Protein AF-X1TDQ1-F1 (afdb_monomer_lite)

Foldseek 3Di:
DDPPPDPPDDDDDDVPDQDPVLLVLLLVCAQVDDLVVNCVVSVHDSVSSVVSCVVVVRDRPNQKAFLVRVCQQLLHPDSVLVVVCVVVVLADWDQDPDDDPPGGTTIGHPVRVLVSCLVPVPQGDLVSHPPDPSSVSSVVSCVVKNKDFLVRLQVLLVHDDSVVVVVCVVVVLADWDFADDPPPTTTMGIPVRSVVCVVVPPDDPPPPPDPDDD

Sequence (214 aa):
MSVTTQIADKPARSKYKWTPEELEYLSDHYGLVSDKTIACNLDRSVYGVAWAVYRLRLRRKDNLYTATALARALGIAEPETVIGWVQRGWLKCRKGPVKAGLNRVWVFNEKTVVKFLRQRPWVVNLKSMPEHYFRSVIRREWERDPWYTCQQAAPLLEVKAACTVEDYIHRGWLPADKKPHGCHGAWIVRLSAIQALLANDPRPLSNHSTNNEA

Structure (mmCIF, N/CA/C/O backbone):
data_AF-X1TDQ1-F1
#
_entry.id   AF-X1TDQ1-F1
#
loop_
_atom_site.group_PDB
_atom_site.id
_atom_site.type_symbol
_atom_site.label_atom_id
_atom_site.label_alt_id
_atom_site.label_comp_id
_atom_site.label_asym_id
_atom_site.label_entity_id
_atom_site.label_seq_id
_atom_site.pdbx_PDB_ins_code
_atom_site.Cartn_x
_atom_site.Cartn_y
_atom_site.Cartn_z
_atom_site.occupancy
_atom_site.B_iso_or_equiv
_atom_site.auth_seq_id
_atom_site.auth_comp_id
_atom_site.auth_asym_id
_atom_site.auth_atom_id
_atom_site.pdbx_PDB_model_num
ATOM 1 N N . MET A 1 1 ? 1.589 -55.527 23.061 1.00 38.00 1 MET A N 1
ATOM 2 C CA . MET A 1 1 ? 2.197 -54.196 23.260 1.00 38.00 1 MET A CA 1
ATOM 3 C C . MET A 1 1 ? 1.133 -53.153 22.968 1.00 38.00 1 MET A C 1
ATOM 5 O O . MET A 1 1 ? 0.924 -52.814 21.813 1.00 38.00 1 MET A O 1
ATOM 9 N N . SER A 1 2 ? 0.378 -52.746 23.989 1.00 33.34 2 SER A N 1
ATOM 10 C CA . SER A 1 2 ? -0.733 -51.804 23.827 1.00 33.34 2 SER A CA 1
ATOM 11 C C . SER A 1 2 ? -0.228 -50.392 24.090 1.00 33.34 2 SER A C 1
ATOM 13 O O . SER A 1 2 ? 0.224 -50.085 25.191 1.00 33.34 2 SER A O 1
ATOM 15 N N . VAL A 1 3 ? -0.262 -49.555 23.056 1.00 41.84 3 VAL A N 1
ATOM 16 C CA . VAL A 1 3 ? 0.081 -48.135 23.129 1.00 41.84 3 VAL A CA 1
ATOM 17 C C . VAL A 1 3 ? -1.096 -47.416 23.785 1.00 41.84 3 VAL A C 1
ATOM 19 O O . VAL A 1 3 ? -2.075 -47.076 23.127 1.00 41.84 3 VAL A O 1
ATOM 22 N N . THR A 1 4 ? -1.027 -47.225 25.100 1.00 36.81 4 THR A N 1
ATOM 23 C CA . THR A 1 4 ? -1.953 -46.348 25.822 1.00 36.81 4 THR A CA 1
ATOM 24 C C . THR A 1 4 ? -1.605 -44.907 25.467 1.00 36.81 4 THR A C 1
ATOM 26 O O . THR A 1 4 ? -0.651 -44.334 25.991 1.00 36.81 4 THR A O 1
ATOM 29 N N . THR A 1 5 ? -2.358 -44.324 24.537 1.00 43.16 5 THR A N 1
ATOM 30 C CA . THR A 1 5 ? -2.308 -42.895 24.227 1.00 43.16 5 THR A CA 1
ATOM 31 C C . THR A 1 5 ? -2.712 -42.111 25.474 1.00 43.16 5 THR A C 1
ATOM 33 O O . THR A 1 5 ? -3.860 -42.166 25.910 1.00 43.16 5 THR A O 1
ATOM 36 N N . GLN A 1 6 ? -1.754 -41.398 26.068 1.00 39.47 6 GLN A N 1
ATOM 37 C CA . GLN A 1 6 ? -2.008 -40.454 27.149 1.00 39.47 6 GLN A CA 1
ATOM 38 C C . GLN A 1 6 ? -2.899 -39.326 26.613 1.00 39.47 6 GLN A C 1
ATOM 40 O O . GLN A 1 6 ? -2.473 -38.505 25.802 1.00 39.47 6 GLN A O 1
ATOM 45 N N . ILE A 1 7 ? -4.158 -39.307 27.045 1.00 49.09 7 ILE A N 1
ATOM 46 C CA . ILE A 1 7 ? -5.035 -38.148 26.904 1.00 49.09 7 ILE A CA 1
ATOM 47 C C . ILE A 1 7 ? -4.463 -37.091 27.847 1.00 49.09 7 ILE A C 1
ATOM 49 O O . ILE A 1 7 ? -4.491 -37.268 29.062 1.00 49.09 7 ILE A O 1
ATOM 53 N N . ALA A 1 8 ? -3.882 -36.035 27.278 1.00 47.31 8 ALA A N 1
ATOM 54 C CA . ALA A 1 8 ? -3.350 -34.913 28.033 1.00 47.31 8 ALA A CA 1
ATOM 55 C C . ALA A 1 8 ? -4.433 -34.343 28.963 1.00 47.31 8 ALA A C 1
ATOM 57 O O . ALA A 1 8 ? -5.522 -33.966 28.517 1.00 47.31 8 ALA A O 1
ATOM 58 N N . ASP A 1 9 ? -4.115 -34.311 30.254 1.00 46.31 9 ASP A N 1
ATOM 59 C CA . ASP A 1 9 ? -4.945 -33.769 31.321 1.00 46.31 9 ASP A CA 1
ATOM 60 C C . ASP A 1 9 ? -5.385 -32.339 30.983 1.00 46.31 9 ASP A C 1
ATOM 62 O O . ASP A 1 9 ? -4.565 -31.440 30.787 1.00 46.31 9 ASP A O 1
ATOM 66 N N . LYS A 1 10 ? -6.699 -32.112 30.912 1.00 46.28 10 LYS A N 1
ATOM 67 C CA . LYS A 1 10 ? -7.281 -30.777 30.744 1.00 46.28 10 LYS A CA 1
ATOM 68 C C . LYS A 1 10 ? -7.266 -30.088 32.115 1.00 46.28 10 LYS A C 1
ATOM 70 O O . LYS A 1 10 ? -8.053 -30.488 32.975 1.00 46.28 10 LYS A O 1
ATOM 75 N N . PRO A 1 11 ? -6.421 -29.069 32.363 1.00 43.19 11 PRO A N 1
ATOM 76 C CA . PRO A 1 11 ? -6.227 -28.563 33.717 1.00 43.19 11 PRO A CA 1
ATOM 77 C C . PRO A 1 11 ? -7.498 -27.910 34.286 1.00 43.19 11 PRO A C 1
ATOM 79 O O . PRO A 1 11 ? -8.273 -27.248 33.589 1.00 43.19 11 PRO A O 1
ATOM 82 N N . ALA A 1 12 ? -7.702 -28.126 35.588 1.00 45.09 12 ALA A N 1
ATOM 83 C CA . ALA A 1 12 ? -8.878 -27.740 36.358 1.00 45.09 12 ALA A CA 1
ATOM 84 C C . ALA A 1 12 ? -9.136 -26.215 36.411 1.00 45.09 12 ALA A C 1
ATOM 86 O O . ALA A 1 12 ? -8.229 -25.385 36.421 1.00 45.09 12 ALA A O 1
ATOM 87 N N . ARG A 1 13 ? -10.426 -25.861 36.504 1.00 51.16 13 ARG A N 1
ATOM 88 C CA . ARG A 1 13 ? -11.064 -24.534 36.334 1.00 51.16 13 ARG A CA 1
ATOM 89 C C . ARG A 1 13 ? -10.613 -23.370 37.254 1.00 51.16 13 ARG A C 1
ATOM 91 O O . ARG A 1 13 ? -11.214 -22.303 37.163 1.00 51.16 13 ARG A O 1
ATOM 98 N N . SER A 1 14 ? -9.604 -23.498 38.121 1.00 47.19 14 SER A N 1
ATOM 99 C CA . SER A 1 14 ? -9.313 -22.487 39.166 1.00 47.19 14 SER A CA 1
ATOM 100 C C . SER A 1 14 ? -8.227 -21.444 38.839 1.00 47.19 14 SER A C 1
ATOM 102 O O . SER A 1 14 ? -8.127 -20.450 39.555 1.00 47.19 14 SER A O 1
ATOM 104 N N . LYS A 1 15 ? -7.477 -21.560 37.729 1.00 53.78 15 LYS A N 1
ATOM 105 C CA . LYS A 1 15 ? -6.486 -20.542 37.283 1.00 53.78 15 LYS A CA 1
ATOM 106 C C . LYS A 1 15 ? -7.082 -19.401 36.418 1.00 53.78 15 LYS A C 1
ATOM 108 O O . LYS A 1 15 ? -6.428 -18.855 35.540 1.00 53.78 15 LYS A O 1
ATOM 113 N N . TYR A 1 16 ? -8.345 -19.025 36.633 1.00 65.69 16 TYR A N 1
ATOM 114 C CA . TYR A 1 16 ? -9.122 -18.144 35.734 1.00 65.69 16 TYR A CA 1
ATOM 115 C C . TYR A 1 16 ? -9.150 -16.644 36.101 1.00 65.69 16 TYR A C 1
ATOM 117 O O . TYR A 1 16 ? -10.064 -15.928 35.689 1.00 65.69 16 TYR A O 1
ATOM 125 N N . LYS A 1 17 ? -8.181 -16.127 36.868 1.00 77.75 17 LYS A N 1
ATOM 126 C CA . LYS A 1 17 ? -8.034 -14.667 37.009 1.00 77.75 17 LYS A CA 1
ATOM 127 C C . LYS A 1 17 ? -7.250 -14.135 35.811 1.00 77.75 17 LYS A C 1
ATOM 129 O O . LYS A 1 17 ? -6.262 -14.745 35.420 1.00 77.75 17 LYS A O 1
ATOM 134 N N . TRP A 1 18 ? -7.741 -13.047 35.226 1.00 84.00 18 TRP A N 1
ATOM 135 C CA . TRP A 1 18 ? -7.021 -12.313 34.193 1.00 84.00 18 TRP A CA 1
ATOM 136 C C . TRP A 1 18 ? -5.791 -11.669 34.817 1.00 84.00 18 TRP A C 1
ATOM 138 O O . TRP A 1 18 ? -5.932 -10.960 35.820 1.00 84.00 18 TRP A O 1
ATOM 148 N N . THR A 1 19 ? -4.614 -11.934 34.264 1.00 88.00 19 THR A N 1
ATOM 149 C CA . THR A 1 19 ? -3.393 -11.270 34.721 1.00 88.00 19 THR A CA 1
ATOM 150 C C . THR A 1 19 ? -3.302 -9.859 34.128 1.00 88.00 19 THR A C 1
ATOM 152 O O . THR A 1 19 ? -3.925 -9.584 33.096 1.00 88.00 19 THR A O 1
ATOM 155 N N . PRO A 1 20 ? -2.567 -8.932 34.767 1.00 85.56 20 PRO A N 1
ATOM 156 C CA . PRO A 1 20 ? -2.341 -7.597 34.218 1.00 85.56 20 PRO A CA 1
ATOM 157 C C . PRO A 1 20 ? -1.764 -7.635 32.798 1.00 85.56 20 PRO A C 1
ATOM 159 O O . PRO A 1 20 ? -2.213 -6.876 31.947 1.00 85.56 20 PRO A O 1
ATOM 162 N N . GLU A 1 21 ? -0.861 -8.576 32.518 1.00 83.12 21 GLU A N 1
ATOM 163 C CA . GLU A 1 21 ? -0.210 -8.744 31.215 1.00 83.12 21 GLU A CA 1
ATOM 164 C C . GLU A 1 21 ? -1.206 -9.222 30.148 1.00 83.12 21 GLU A C 1
ATOM 166 O O . GLU A 1 21 ? -1.199 -8.736 29.018 1.00 83.12 21 GLU A O 1
ATOM 171 N N . GLU A 1 22 ? -2.117 -10.140 30.498 1.00 86.44 22 GLU A N 1
ATOM 172 C CA . GLU A 1 22 ? -3.194 -10.571 29.595 1.00 86.44 22 GLU A CA 1
ATOM 173 C C . GLU A 1 22 ? -4.166 -9.420 29.288 1.00 86.44 22 GLU A C 1
ATOM 175 O O . GLU A 1 22 ? -4.646 -9.297 28.158 1.00 86.44 22 GLU A O 1
ATOM 180 N N . LEU A 1 23 ? -4.479 -8.580 30.284 1.00 89.19 23 LEU A N 1
ATOM 181 C CA . LEU A 1 23 ? -5.363 -7.420 30.121 1.00 89.19 23 LEU A CA 1
ATOM 182 C C . LEU A 1 23 ? -4.696 -6.312 29.298 1.00 89.19 23 LEU A C 1
ATOM 184 O O . LEU A 1 23 ? -5.371 -5.682 28.484 1.00 89.19 23 LEU A O 1
ATOM 188 N N . GLU A 1 24 ? -3.393 -6.100 29.477 1.00 86.88 24 GLU A N 1
ATOM 189 C CA . GLU A 1 24 ? -2.585 -5.186 28.669 1.00 86.88 24 GLU A CA 1
ATOM 190 C C . GLU A 1 24 ? -2.525 -5.667 27.217 1.00 86.88 24 GLU A C 1
ATOM 192 O O . GLU A 1 24 ? -2.918 -4.935 26.308 1.00 86.88 24 GLU A O 1
ATOM 197 N N . TYR A 1 25 ? -2.198 -6.945 26.997 1.00 87.12 25 TYR A N 1
ATOM 198 C CA . TYR A 1 25 ? -2.219 -7.549 25.667 1.00 87.12 25 TYR A CA 1
ATOM 199 C C . TYR A 1 25 ? -3.594 -7.413 25.005 1.00 87.12 25 TYR A C 1
ATOM 201 O O . TYR A 1 25 ? -3.694 -7.022 23.839 1.00 87.12 25 TYR A O 1
ATOM 209 N N . LEU A 1 26 ? -4.670 -7.698 25.746 1.00 86.75 26 LEU A N 1
ATOM 210 C CA . LEU A 1 26 ? -6.035 -7.528 25.266 1.00 86.75 26 LEU A CA 1
ATOM 211 C C . LEU A 1 26 ? -6.315 -6.062 24.905 1.00 86.75 26 LEU A C 1
ATOM 213 O O . LEU A 1 26 ? -6.812 -5.805 23.816 1.00 86.75 26 LEU A O 1
ATOM 217 N N . SER A 1 27 ? -5.974 -5.103 25.765 1.00 84.38 27 SER A N 1
ATOM 218 C CA . SER A 1 27 ? -6.144 -3.665 25.504 1.00 84.38 27 SER A CA 1
ATOM 219 C C . SER A 1 27 ? -5.400 -3.210 24.246 1.00 84.38 27 SER A C 1
ATOM 221 O O . SER A 1 27 ? -5.935 -2.452 23.428 1.00 84.38 27 SER A O 1
ATOM 223 N N . ASP A 1 28 ? -4.189 -3.717 24.040 1.00 81.12 28 ASP A N 1
ATOM 224 C CA . ASP A 1 28 ? -3.355 -3.356 22.903 1.00 81.12 28 ASP A CA 1
ATOM 225 C C . ASP A 1 28 ? -3.890 -3.907 21.590 1.00 81.12 28 ASP A C 1
ATOM 227 O O . ASP A 1 28 ? -3.999 -3.159 20.613 1.00 81.12 28 ASP A O 1
ATOM 231 N N . HIS A 1 29 ? -4.314 -5.169 21.597 1.00 79.25 29 HIS A N 1
ATOM 232 C CA . HIS A 1 29 ? -4.654 -5.921 20.393 1.00 79.25 29 HIS A CA 1
ATOM 233 C C . HIS A 1 29 ? -6.154 -5.929 20.072 1.00 79.25 29 HIS A C 1
ATOM 235 O O . HIS A 1 29 ? -6.538 -6.298 18.955 1.00 79.25 29 HIS A O 1
ATOM 241 N N . TYR A 1 30 ? -7.023 -5.517 21.003 1.00 78.81 30 TYR A N 1
ATOM 242 C CA . TYR A 1 30 ? -8.471 -5.571 20.815 1.00 78.81 30 TYR A CA 1
ATOM 243 C C . TYR A 1 30 ? -8.956 -4.589 19.738 1.00 78.81 30 TYR A C 1
ATOM 245 O O . TYR A 1 30 ? -8.920 -3.367 19.888 1.00 78.81 30 TYR A O 1
ATOM 253 N N . GLY A 1 31 ? -9.450 -5.151 18.632 1.00 71.88 31 GLY A N 1
ATOM 254 C CA . GLY A 1 31 ? -9.829 -4.426 17.416 1.00 71.88 31 GLY A CA 1
ATOM 255 C C . GLY A 1 31 ? -8.777 -4.493 16.302 1.00 71.88 31 GLY A C 1
ATOM 256 O O . GLY A 1 31 ? -9.158 -4.501 15.132 1.00 71.88 31 GLY A O 1
ATOM 257 N N . LEU A 1 32 ? -7.497 -4.681 16.655 1.00 69.75 32 LEU A N 1
ATOM 258 C CA . LEU A 1 32 ? -6.415 -4.919 15.693 1.00 69.75 32 LEU A CA 1
ATOM 259 C C . LEU A 1 32 ? -6.429 -6.359 15.164 1.00 69.75 32 LEU A C 1
ATOM 261 O O . LEU A 1 32 ? -6.229 -6.607 13.973 1.00 69.75 32 LEU A O 1
ATOM 265 N N . VAL A 1 33 ? -6.676 -7.315 16.061 1.00 76.19 33 VAL A N 1
ATOM 266 C CA . VAL A 1 33 ? -6.629 -8.755 15.791 1.00 76.19 33 VAL A CA 1
ATOM 267 C C . VAL A 1 33 ? -8.008 -9.375 16.049 1.00 76.19 33 VAL A C 1
ATOM 269 O O . VAL A 1 33 ? -8.803 -8.855 16.829 1.00 76.19 33 VAL A O 1
ATOM 272 N N . SER A 1 34 ? -8.332 -10.478 15.363 1.00 79.44 34 SER A N 1
ATOM 273 C CA . SER A 1 34 ? -9.608 -11.171 15.571 1.00 79.44 34 SER A CA 1
ATOM 274 C C . SER A 1 34 ? -9.700 -11.772 16.975 1.00 79.44 34 SER A C 1
ATOM 276 O O . SER A 1 34 ? -8.716 -12.315 17.476 1.00 79.44 34 SER A O 1
ATOM 278 N N . ASP A 1 35 ? -10.898 -11.765 17.563 1.00 82.88 35 ASP A N 1
ATOM 279 C CA . ASP A 1 35 ? -11.148 -12.329 18.896 1.00 82.88 35 ASP A CA 1
ATOM 280 C C . ASP A 1 35 ? -10.695 -13.800 18.995 1.00 82.88 35 ASP A C 1
ATOM 282 O O . ASP A 1 35 ? -10.213 -14.229 20.037 1.00 82.88 35 ASP A O 1
ATOM 286 N N . LYS A 1 36 ? -10.774 -14.563 17.891 1.00 82.62 36 LYS A N 1
ATOM 287 C CA . LYS A 1 36 ? -10.293 -15.954 17.810 1.00 82.62 36 LYS A CA 1
ATOM 288 C C . LYS A 1 36 ? -8.770 -16.057 17.923 1.00 82.62 36 LYS A C 1
ATOM 290 O O . LYS A 1 36 ? -8.267 -16.971 18.564 1.00 82.62 36 LYS A O 1
ATOM 295 N N . THR A 1 37 ? -8.040 -15.135 17.304 1.00 83.94 37 THR A N 1
ATOM 296 C CA . THR A 1 37 ? -6.575 -15.090 17.388 1.00 83.94 37 THR A CA 1
ATOM 297 C C . THR A 1 37 ? -6.127 -14.618 18.767 1.00 83.94 37 THR A C 1
ATOM 299 O O . THR A 1 37 ? -5.217 -15.206 19.329 1.00 83.94 37 THR A O 1
ATOM 302 N N . ILE A 1 38 ? -6.794 -13.609 19.339 1.00 86.12 38 ILE A N 1
ATOM 303 C CA . ILE A 1 38 ? -6.519 -13.142 20.707 1.00 86.12 38 ILE A CA 1
ATOM 304 C C . ILE A 1 38 ? -6.765 -14.276 21.707 1.00 86.12 38 ILE A C 1
ATOM 306 O O . ILE A 1 38 ? -5.923 -14.541 22.556 1.00 86.12 38 ILE A O 1
ATOM 310 N N . ALA A 1 39 ? -7.880 -14.994 21.557 1.00 86.88 39 ALA A N 1
ATOM 311 C CA . ALA A 1 39 ? -8.195 -16.180 22.345 1.00 86.88 39 ALA A CA 1
ATOM 312 C C . ALA A 1 39 ? -7.103 -17.258 22.230 1.00 86.88 39 ALA A C 1
ATOM 314 O O . ALA A 1 39 ? -6.667 -17.786 23.244 1.00 86.88 39 ALA A O 1
ATOM 315 N N . CYS A 1 40 ? -6.615 -17.530 21.016 1.00 86.94 40 CYS A N 1
ATOM 316 C CA . CYS A 1 40 ? -5.524 -18.479 20.790 1.00 86.94 40 CYS A CA 1
ATOM 317 C C . CYS A 1 40 ? -4.204 -18.033 21.441 1.00 86.94 40 CYS A C 1
ATOM 319 O O . CYS A 1 40 ? -3.508 -18.855 22.021 1.00 86.94 40 CYS A O 1
ATOM 321 N N . ASN A 1 41 ? -3.865 -16.745 21.354 1.00 85.12 41 ASN A N 1
ATOM 322 C CA . ASN A 1 41 ? -2.603 -16.210 21.872 1.00 85.12 41 ASN A CA 1
ATOM 323 C C . ASN A 1 41 ? -2.580 -16.124 23.403 1.00 85.12 41 ASN A C 1
ATOM 325 O O . ASN A 1 41 ? -1.517 -16.242 23.999 1.00 85.12 41 ASN A O 1
ATOM 329 N N . LEU A 1 42 ? -3.742 -15.920 24.028 1.00 86.12 42 LEU A N 1
ATOM 330 C CA . LEU A 1 42 ? -3.898 -15.873 25.484 1.00 86.12 42 LEU A CA 1
ATOM 331 C C . LEU A 1 42 ? -4.275 -17.236 26.092 1.00 86.12 42 LEU A C 1
ATOM 333 O O . LEU A 1 42 ? -4.531 -17.312 27.288 1.00 86.12 42 LEU A O 1
ATOM 337 N N . ASP A 1 43 ? -4.379 -18.291 25.276 1.00 86.62 43 ASP A N 1
ATOM 338 C CA . ASP A 1 43 ? -4.908 -19.606 25.671 1.00 86.62 43 ASP A CA 1
ATOM 339 C C . ASP A 1 43 ? -6.258 -19.513 26.426 1.00 86.62 43 ASP A C 1
ATOM 341 O O . ASP A 1 43 ? -6.530 -20.174 27.432 1.00 86.62 43 ASP A O 1
ATOM 345 N N . ARG A 1 44 ? -7.137 -18.621 25.948 1.00 86.31 44 ARG A N 1
ATOM 346 C CA . ARG A 1 44 ? -8.476 -18.372 26.505 1.00 86.31 44 ARG A CA 1
ATOM 347 C C . ARG A 1 44 ? -9.566 -18.770 25.519 1.00 86.31 44 ARG A C 1
ATOM 349 O O . ARG A 1 44 ? -9.362 -18.895 24.317 1.00 86.31 44 ARG A O 1
ATOM 356 N N . SER A 1 45 ? -10.792 -18.916 26.021 1.00 88.75 45 SER A N 1
ATOM 357 C CA . SER A 1 45 ? -11.961 -19.045 25.151 1.00 88.75 45 SER A CA 1
ATOM 358 C C . SER A 1 45 ? -12.344 -17.691 24.543 1.00 88.75 45 SER A C 1
ATOM 360 O O . SER A 1 45 ? -12.213 -16.647 25.185 1.00 88.75 45 SER A O 1
ATOM 362 N N . VAL A 1 46 ? -12.901 -17.703 23.327 1.00 87.00 46 VAL A N 1
ATOM 363 C CA . VAL A 1 46 ? -13.431 -16.492 22.663 1.00 87.00 46 VAL A CA 1
ATOM 364 C C . VAL A 1 46 ? -14.476 -15.791 23.540 1.00 87.00 46 VAL A C 1
ATOM 366 O O . VAL A 1 46 ? -14.500 -14.566 23.628 1.00 87.00 46 VAL A O 1
ATOM 369 N N . TYR A 1 47 ? -15.299 -16.570 24.251 1.00 87.69 47 TYR A N 1
ATOM 370 C CA . TYR A 1 47 ? -16.262 -16.044 25.217 1.00 87.69 47 TYR A CA 1
ATOM 371 C C . TYR A 1 47 ? -15.576 -15.330 26.391 1.00 87.69 47 TYR A C 1
ATOM 373 O O . TYR A 1 47 ? -15.992 -14.239 26.769 1.00 87.69 47 TYR A O 1
ATOM 381 N N . GLY A 1 48 ? -14.496 -15.902 26.937 1.00 86.19 48 GLY A N 1
ATOM 382 C CA . GLY A 1 48 ? -13.710 -15.279 28.004 1.00 86.19 48 GLY A CA 1
ATOM 383 C C . GLY A 1 48 ? -13.111 -13.937 27.582 1.00 86.19 48 GLY A C 1
ATOM 384 O O . GLY A 1 48 ? -13.194 -12.972 28.340 1.00 86.19 48 GLY A O 1
ATOM 385 N N . VAL A 1 49 ? -12.590 -13.853 26.354 1.00 87.25 49 VAL A N 1
ATOM 386 C CA . VAL A 1 49 ? -12.091 -12.603 25.755 1.00 87.25 49 VAL A CA 1
ATOM 387 C C . VAL A 1 49 ? -13.209 -11.560 25.649 1.00 87.25 49 VAL A C 1
ATOM 389 O O . VAL A 1 49 ? -13.039 -10.435 26.113 1.00 87.25 49 VAL A O 1
ATOM 392 N N . ALA A 1 50 ? -14.380 -11.929 25.115 1.00 85.69 50 ALA A N 1
ATOM 393 C CA . ALA A 1 50 ? -15.525 -11.020 25.006 1.00 85.69 50 ALA A CA 1
ATOM 394 C C . ALA A 1 50 ? -15.989 -10.487 26.376 1.00 85.69 50 ALA A C 1
ATOM 396 O O . ALA A 1 50 ? -16.328 -9.311 26.518 1.00 85.69 50 ALA A O 1
ATOM 397 N N . TRP A 1 51 ? -15.959 -11.336 27.405 1.00 88.94 51 TRP A N 1
ATOM 398 C CA . TRP A 1 51 ? -16.343 -10.961 28.764 1.00 88.94 51 TRP A CA 1
ATOM 399 C C . TRP A 1 51 ? -15.321 -10.028 29.434 1.00 88.94 51 TRP A C 1
ATOM 401 O O . TRP A 1 51 ? -15.693 -9.094 30.148 1.00 88.94 51 TRP A O 1
ATOM 411 N N . ALA A 1 52 ? -14.030 -10.236 29.175 1.00 87.81 52 ALA A N 1
ATOM 412 C CA . ALA A 1 52 ? -12.962 -9.368 29.666 1.00 87.81 52 ALA A CA 1
ATOM 413 C C . ALA A 1 52 ? -12.989 -7.985 29.019 1.00 87.81 52 ALA A C 1
ATOM 415 O O . ALA A 1 52 ? -12.899 -6.978 29.715 1.00 87.81 52 ALA A O 1
ATOM 416 N N . VAL A 1 53 ? -13.221 -7.931 27.708 1.00 88.44 53 VAL A N 1
ATOM 417 C CA . VAL A 1 53 ? -13.474 -6.686 26.973 1.00 88.44 53 VAL A CA 1
ATOM 418 C C . VAL A 1 53 ? -14.637 -5.917 27.587 1.00 88.44 53 VAL A C 1
ATOM 420 O O . VAL A 1 53 ? -14.528 -4.711 27.804 1.00 88.44 53 VAL A O 1
ATOM 423 N N . TYR A 1 54 ? -15.745 -6.610 27.875 1.00 86.25 54 TYR A N 1
ATOM 424 C CA . TYR A 1 54 ? -16.918 -6.001 28.496 1.00 86.25 54 TYR A CA 1
ATOM 425 C C . TYR A 1 54 ? -16.575 -5.398 29.867 1.00 86.25 54 TYR A C 1
ATOM 427 O O . TYR A 1 54 ? -16.918 -4.243 30.125 1.00 86.25 54 TYR A O 1
ATOM 435 N N . ARG A 1 55 ? -15.833 -6.128 30.715 1.00 88.12 55 ARG A N 1
ATOM 436 C CA . ARG A 1 55 ? -15.365 -5.623 32.020 1.00 88.12 55 ARG A CA 1
ATOM 437 C C . ARG A 1 55 ? -14.436 -4.418 31.898 1.00 88.12 55 ARG A C 1
ATOM 439 O O . ARG A 1 55 ? -14.593 -3.465 32.654 1.00 88.12 55 ARG A O 1
ATOM 446 N N . LEU A 1 56 ? -13.496 -4.459 30.957 1.00 86.62 56 LEU A N 1
ATOM 447 C CA . LEU A 1 56 ? -12.546 -3.374 30.708 1.00 86.62 56 LEU A CA 1
ATOM 448 C C . LEU A 1 56 ? -13.166 -2.195 29.938 1.00 86.62 56 LEU A C 1
ATOM 450 O O . LEU A 1 56 ? -12.504 -1.180 29.742 1.00 86.62 56 LEU A O 1
ATOM 454 N N . ARG A 1 57 ? -14.423 -2.317 29.479 1.00 84.25 57 ARG A N 1
ATOM 455 C CA . ARG A 1 57 ? -15.115 -1.340 28.618 1.00 84.25 57 ARG A CA 1
ATOM 456 C C . ARG A 1 57 ? -14.300 -0.953 27.376 1.00 84.25 57 ARG A C 1
ATOM 458 O O . ARG A 1 57 ? -14.408 0.171 26.879 1.00 84.25 57 ARG A O 1
ATOM 465 N N . LEU A 1 58 ? -13.506 -1.889 26.854 1.00 80.75 58 LEU A N 1
ATOM 466 C CA . LEU A 1 58 ? -12.693 -1.654 25.668 1.00 80.75 58 LEU A CA 1
ATOM 467 C C . LEU A 1 58 ? -13.601 -1.502 24.448 1.00 80.75 58 LEU A C 1
ATOM 469 O O . LEU A 1 58 ? -14.434 -2.359 24.143 1.00 80.75 58 LEU A O 1
ATOM 473 N N . ARG A 1 59 ? -13.423 -0.406 23.712 1.00 70.38 59 ARG A N 1
ATOM 474 C CA . ARG A 1 59 ? -13.976 -0.278 22.361 1.00 70.38 59 ARG A CA 1
ATOM 475 C C . ARG A 1 59 ? -13.020 -0.946 21.387 1.00 70.38 59 ARG A C 1
ATOM 477 O O . ARG A 1 59 ? -11.808 -0.858 21.569 1.00 70.38 59 ARG A O 1
ATOM 484 N N . ARG A 1 60 ? -13.553 -1.597 20.347 1.00 66.75 60 ARG A N 1
ATOM 485 C CA . ARG A 1 60 ? -12.697 -2.115 19.273 1.00 66.75 60 ARG A CA 1
ATOM 486 C C . ARG A 1 60 ? -11.893 -0.951 18.711 1.00 66.75 60 ARG A C 1
ATOM 488 O O . ARG A 1 60 ? -12.486 0.026 18.251 1.00 66.75 60 ARG A O 1
ATOM 495 N N . LYS A 1 61 ? -10.564 -1.068 18.749 1.00 64.94 61 LYS A N 1
ATOM 496 C CA . L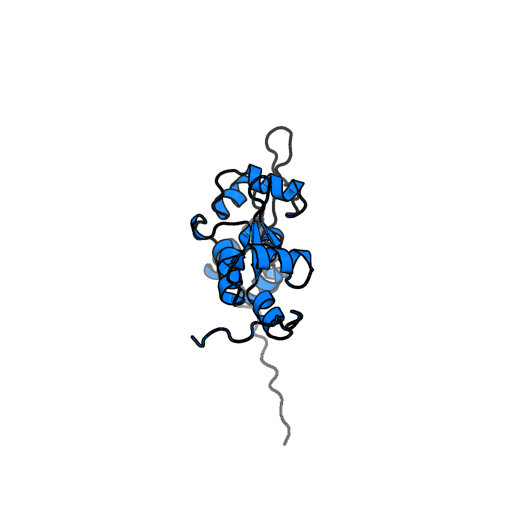YS A 1 61 ? -9.693 -0.217 17.945 1.00 64.94 61 LYS A CA 1
ATOM 497 C C . LYS A 1 61 ? -10.034 -0.517 16.496 1.00 64.94 61 LYS A C 1
ATOM 499 O O . LYS A 1 61 ? -9.745 -1.582 15.968 1.00 64.94 61 LYS A O 1
ATOM 504 N N . ASP A 1 62 ? -10.785 0.380 15.890 1.00 61.66 62 ASP A N 1
ATOM 505 C CA . ASP A 1 62 ? -11.068 0.310 14.476 1.00 61.66 62 ASP A CA 1
ATOM 506 C C . ASP A 1 62 ? -9.739 0.566 13.748 1.00 61.66 62 ASP A C 1
ATOM 508 O O . ASP A 1 62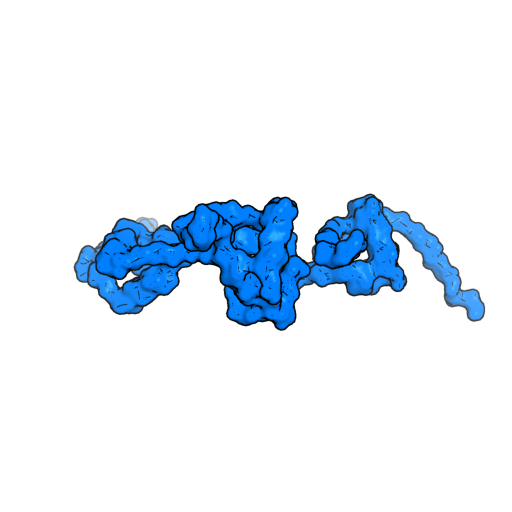 ? -9.195 1.663 13.865 1.00 61.66 62 ASP A O 1
ATOM 512 N N . ASN A 1 63 ? -9.221 -0.406 12.980 1.00 72.06 63 ASN A N 1
ATOM 513 C CA . ASN A 1 63 ? -8.067 -0.215 12.073 1.00 72.06 63 ASN A CA 1
ATOM 514 C C . ASN A 1 63 ? -8.482 0.629 10.859 1.00 72.06 63 ASN A C 1
ATOM 516 O O . ASN A 1 63 ? -8.347 0.237 9.693 1.00 72.06 63 ASN A O 1
ATOM 520 N N . LEU A 1 64 ? -9.127 1.749 11.157 1.00 79.06 64 LEU A N 1
ATOM 521 C CA . LEU A 1 64 ? -9.724 2.674 10.238 1.00 79.06 64 LEU A CA 1
ATOM 522 C C . LEU A 1 64 ? -8.869 3.914 10.204 1.00 79.06 64 LEU A C 1
ATOM 524 O O . LEU A 1 64 ? -8.808 4.691 11.151 1.00 79.06 64 LEU A O 1
ATOM 528 N N . TYR A 1 65 ? -8.260 4.114 9.055 1.00 85.12 65 TYR A N 1
ATOM 529 C CA . TYR A 1 65 ? -7.527 5.321 8.773 1.00 85.12 65 TYR A CA 1
ATOM 530 C C . TYR A 1 65 ? -8.479 6.311 8.114 1.00 85.12 65 TYR A C 1
ATOM 532 O O . TYR A 1 65 ? -9.214 5.958 7.191 1.00 85.12 65 TYR A O 1
ATOM 540 N N . THR A 1 66 ? -8.486 7.557 8.574 1.00 88.31 66 THR A N 1
ATOM 541 C CA . THR A 1 66 ? -9.016 8.665 7.768 1.00 88.31 66 THR A CA 1
ATOM 542 C C . THR A 1 66 ? -8.067 8.925 6.595 1.00 88.31 66 THR A C 1
ATOM 544 O O . THR A 1 66 ? -6.921 8.474 6.618 1.00 88.31 66 THR A O 1
ATOM 547 N N . ALA A 1 67 ? -8.503 9.667 5.572 1.00 87.75 67 ALA A N 1
ATOM 548 C CA . ALA A 1 67 ? -7.626 10.026 4.449 1.00 87.75 67 ALA A CA 1
ATOM 549 C C . ALA A 1 67 ? -6.334 10.713 4.923 1.00 87.75 67 ALA A C 1
ATOM 551 O O . ALA A 1 67 ? -5.245 10.349 4.491 1.00 87.75 67 ALA A O 1
ATOM 552 N N . THR A 1 68 ? -6.445 11.632 5.884 1.00 87.69 68 THR A N 1
ATOM 553 C CA . THR A 1 68 ? -5.304 12.349 6.466 1.00 87.69 68 THR A CA 1
ATOM 554 C C . THR A 1 68 ? -4.383 11.430 7.264 1.00 87.69 68 THR A C 1
ATOM 556 O O . THR A 1 68 ? -3.166 11.506 7.118 1.00 87.69 68 THR A O 1
ATOM 559 N N . ALA A 1 69 ? -4.939 10.546 8.100 1.00 86.94 69 ALA A N 1
ATOM 560 C CA . ALA A 1 69 ? -4.134 9.596 8.867 1.00 86.94 69 ALA A CA 1
ATOM 561 C C . ALA A 1 69 ? -3.405 8.614 7.942 1.00 86.94 69 ALA A C 1
ATOM 563 O O . ALA A 1 69 ? -2.233 8.315 8.159 1.00 86.94 69 ALA A O 1
ATOM 564 N N . LEU A 1 70 ? -4.080 8.159 6.882 1.00 90.25 70 LEU A N 1
ATOM 565 C CA . LEU A 1 70 ? -3.488 7.286 5.878 1.00 90.25 70 LEU A CA 1
ATOM 566 C C . LEU A 1 70 ? -2.371 7.999 5.108 1.00 90.25 70 LEU A C 1
ATOM 568 O O . LEU A 1 70 ? -1.293 7.436 4.965 1.00 90.25 70 LEU A O 1
ATOM 572 N N . ALA A 1 71 ? -2.589 9.241 4.668 1.00 90.88 71 ALA A N 1
ATOM 573 C CA . ALA A 1 71 ? -1.572 10.030 3.973 1.00 90.88 71 ALA A CA 1
ATOM 574 C C . ALA A 1 71 ? -0.309 10.201 4.830 1.00 90.88 71 ALA A C 1
ATOM 576 O O . ALA A 1 71 ? 0.788 9.892 4.371 1.00 90.88 71 ALA A O 1
ATOM 577 N N . ARG A 1 72 ? -0.469 10.560 6.112 1.00 89.00 72 ARG A N 1
ATOM 578 C CA . ARG A 1 72 ? 0.648 10.655 7.065 1.00 89.00 72 ARG A CA 1
ATOM 579 C C . ARG A 1 72 ? 1.379 9.326 7.237 1.00 89.00 72 ARG A C 1
ATOM 581 O O . ARG A 1 72 ? 2.602 9.298 7.158 1.00 89.00 72 ARG A O 1
ATOM 588 N N . ALA A 1 73 ? 0.645 8.228 7.418 1.00 87.12 73 ALA A N 1
ATOM 589 C CA . ALA A 1 73 ? 1.237 6.898 7.565 1.00 87.12 73 ALA A CA 1
ATOM 590 C C . ALA A 1 73 ? 2.009 6.448 6.312 1.00 87.12 73 ALA A C 1
ATOM 592 O O . ALA A 1 73 ? 2.963 5.683 6.423 1.00 87.12 73 ALA A O 1
ATOM 593 N N . LEU A 1 74 ? 1.605 6.918 5.129 1.00 88.25 74 LEU A N 1
ATOM 594 C CA . LEU A 1 74 ? 2.268 6.648 3.852 1.00 88.25 74 LEU A CA 1
ATOM 595 C C . LEU A 1 74 ? 3.361 7.671 3.493 1.00 88.25 74 LEU A C 1
ATOM 597 O O . LEU A 1 74 ? 4.026 7.495 2.477 1.00 88.25 74 LEU A O 1
ATOM 601 N N . GLY A 1 75 ? 3.573 8.717 4.300 1.00 87.88 75 GLY A N 1
ATOM 602 C CA . GLY A 1 75 ? 4.522 9.793 3.988 1.00 87.88 75 GLY A CA 1
ATOM 603 C C . GLY A 1 75 ? 4.110 10.658 2.797 1.00 87.88 75 GLY A C 1
ATOM 604 O O . GLY A 1 75 ? 4.962 11.168 2.073 1.00 87.88 75 GLY A O 1
ATOM 605 N N . ILE A 1 76 ? 2.806 10.787 2.559 1.00 88.12 76 ILE A N 1
ATOM 606 C CA . ILE A 1 76 ? 2.228 11.613 1.501 1.00 88.12 76 ILE A CA 1
ATOM 607 C C . ILE A 1 76 ? 1.833 12.957 2.105 1.00 88.12 76 ILE A C 1
ATOM 609 O O . ILE A 1 76 ? 1.133 12.999 3.117 1.00 88.12 76 ILE A O 1
ATOM 613 N N . ALA A 1 77 ? 2.270 14.044 1.470 1.00 83.06 77 ALA A N 1
ATOM 614 C CA . ALA A 1 77 ? 1.986 15.400 1.931 1.00 83.06 77 ALA A CA 1
ATOM 615 C C . ALA A 1 77 ? 0.491 15.753 1.820 1.00 83.06 77 ALA A C 1
ATOM 617 O O . ALA A 1 77 ? -0.086 16.300 2.756 1.00 83.06 77 ALA A O 1
ATOM 618 N N . GLU A 1 78 ? -0.139 15.388 0.701 1.00 85.50 78 GLU A N 1
ATOM 619 C CA . GLU A 1 78 ? -1.501 15.798 0.341 1.00 85.50 78 GLU A CA 1
ATOM 620 C C . GLU A 1 78 ? -2.513 14.638 0.456 1.00 85.50 78 GLU A C 1
ATOM 622 O O . GLU A 1 78 ? -2.426 13.656 -0.300 1.00 85.50 78 GLU A O 1
ATOM 627 N N . PRO A 1 79 ? -3.506 14.720 1.367 1.00 85.88 79 PRO A N 1
ATOM 628 C CA . PRO A 1 79 ? -4.588 13.737 1.489 1.00 85.88 79 PRO A CA 1
ATOM 629 C C . PRO A 1 79 ? -5.419 13.548 0.209 1.00 85.88 79 PRO A C 1
ATOM 631 O O . PRO A 1 79 ? -6.013 12.486 0.004 1.00 85.88 79 PRO A O 1
ATOM 634 N N . GLU A 1 80 ? -5.437 14.544 -0.673 1.00 86.00 80 GLU A N 1
ATOM 635 C CA . GLU A 1 80 ? -6.091 14.546 -1.982 1.00 86.00 80 GLU A CA 1
ATOM 636 C C . GLU A 1 80 ? -5.585 13.403 -2.861 1.00 86.00 80 GLU A C 1
ATOM 638 O O . GLU A 1 80 ? -6.358 12.794 -3.600 1.00 86.00 80 GLU A O 1
ATOM 643 N N . THR A 1 81 ? -4.310 13.034 -2.724 1.00 87.62 81 THR A N 1
ATOM 644 C CA . THR A 1 81 ? -3.728 11.897 -3.447 1.00 87.62 81 THR A CA 1
ATOM 645 C C . THR A 1 81 ? -4.458 10.595 -3.106 1.00 87.62 81 THR A C 1
ATOM 647 O O . THR A 1 81 ? -4.786 9.807 -3.997 1.00 87.62 81 THR A O 1
ATOM 650 N N . VAL A 1 82 ? -4.785 10.393 -1.824 1.00 88.44 82 VAL A N 1
ATOM 651 C CA . VAL A 1 82 ? -5.533 9.221 -1.346 1.00 88.44 82 VAL A CA 1
ATOM 652 C C . VAL A 1 82 ? -6.965 9.243 -1.883 1.00 88.44 82 VAL A C 1
ATOM 654 O O . VAL A 1 82 ? -7.483 8.211 -2.312 1.00 88.44 82 VAL A O 1
ATOM 657 N N . ILE A 1 83 ? -7.599 10.418 -1.920 1.00 87.25 83 ILE A N 1
ATOM 658 C CA . ILE A 1 83 ? -8.935 10.600 -2.510 1.00 87.25 83 ILE A CA 1
ATOM 659 C C . ILE A 1 83 ? -8.903 10.285 -4.011 1.00 87.25 83 ILE A C 1
ATOM 661 O O . ILE A 1 83 ? -9.776 9.573 -4.510 1.00 87.25 83 ILE A O 1
ATOM 665 N N . GLY A 1 84 ? -7.861 10.717 -4.719 1.00 86.81 84 GLY A N 1
ATOM 666 C CA . GLY A 1 84 ? -7.650 10.405 -6.128 1.00 86.81 84 GLY A CA 1
ATOM 667 C C . GLY A 1 84 ? -7.521 8.903 -6.394 1.00 86.81 84 GLY A C 1
ATOM 668 O O . GLY A 1 84 ? -7.961 8.421 -7.436 1.00 86.81 84 GLY A O 1
ATOM 669 N N . TRP A 1 85 ? -6.971 8.116 -5.463 1.00 89.12 85 TRP A N 1
ATOM 670 C CA . TRP A 1 85 ? -6.970 6.651 -5.590 1.00 89.12 85 TRP A CA 1
ATOM 671 C C . TRP A 1 85 ? -8.365 6.047 -5.449 1.00 89.12 85 TRP A C 1
ATOM 673 O O . TRP A 1 85 ? -8.672 5.072 -6.134 1.00 89.12 85 TRP A O 1
ATOM 683 N N . VAL A 1 86 ? -9.215 6.619 -4.594 1.00 89.62 86 VAL A N 1
ATOM 684 C CA . VAL A 1 86 ? -10.618 6.199 -4.463 1.00 89.62 86 VAL A CA 1
ATOM 685 C C . VAL A 1 86 ? -11.394 6.524 -5.733 1.00 89.62 86 VAL A C 1
ATOM 687 O O . VAL A 1 86 ? -12.092 5.658 -6.252 1.00 89.62 86 VAL A O 1
ATOM 690 N N . GLN A 1 87 ? -11.231 7.735 -6.271 1.00 86.50 87 GLN A N 1
ATOM 691 C CA . GLN A 1 87 ? -11.891 8.160 -7.510 1.00 86.50 87 GLN A CA 1
ATOM 692 C C . GLN A 1 87 ? -11.492 7.287 -8.708 1.00 86.50 87 GLN A C 1
ATOM 694 O O . GLN A 1 87 ? -12.333 6.953 -9.534 1.00 86.50 87 GLN A O 1
ATOM 699 N N . ARG A 1 88 ? -10.228 6.847 -8.767 1.00 84.50 88 ARG A N 1
ATOM 700 C CA . ARG A 1 88 ? -9.734 5.890 -9.775 1.00 84.50 88 ARG A CA 1
ATOM 701 C C . ARG A 1 88 ? -10.139 4.433 -9.499 1.00 84.50 88 ARG A C 1
ATOM 703 O O . ARG A 1 88 ? -9.782 3.549 -10.272 1.00 84.50 88 ARG A O 1
ATOM 710 N N . GLY A 1 89 ? -10.825 4.158 -8.388 1.00 87.31 89 GLY A N 1
ATOM 711 C CA . GLY A 1 89 ? -11.269 2.818 -7.994 1.00 87.31 89 GLY A CA 1
ATOM 712 C C . GLY A 1 89 ? -10.168 1.897 -7.456 1.00 87.31 89 GLY A C 1
ATOM 713 O O . GLY A 1 89 ? -10.395 0.699 -7.302 1.00 87.31 89 GLY A O 1
ATOM 714 N N . TRP A 1 90 ? -8.975 2.419 -7.161 1.00 87.12 90 TRP A N 1
ATOM 715 C CA . TRP A 1 90 ? -7.838 1.611 -6.700 1.00 87.12 90 TRP A CA 1
ATOM 716 C C . TRP A 1 90 ? -7.941 1.248 -5.223 1.00 87.12 90 TRP A C 1
ATOM 718 O O . TRP A 1 90 ? -7.530 0.162 -4.815 1.00 87.12 90 TRP A O 1
ATOM 728 N N . LEU A 1 91 ? -8.498 2.156 -4.422 1.00 89.19 91 LEU A N 1
ATOM 729 C CA . LEU A 1 91 ? -8.664 1.969 -2.989 1.00 89.19 91 LEU A CA 1
ATOM 730 C C . LEU A 1 91 ? -10.147 2.024 -2.627 1.00 89.19 91 LEU A C 1
ATOM 732 O O . LEU A 1 91 ? -10.831 3.009 -2.894 1.00 89.19 91 LEU A O 1
ATOM 736 N N . LYS A 1 92 ? -10.652 0.965 -1.987 1.00 87.69 92 LYS A N 1
ATOM 737 C CA . LYS A 1 92 ? -12.034 0.938 -1.493 1.00 87.69 92 LYS A CA 1
ATOM 738 C C . LYS A 1 92 ? -12.123 1.661 -0.151 1.00 87.69 92 LYS A C 1
ATOM 740 O O . LYS A 1 92 ? -11.419 1.306 0.795 1.00 87.69 92 LYS A O 1
ATOM 745 N N . CYS A 1 93 ? -13.029 2.626 -0.053 1.00 88.12 93 CYS A N 1
ATOM 746 C CA . CYS A 1 93 ? -13.354 3.316 1.192 1.00 88.12 93 CYS A CA 1
ATOM 747 C C . CYS A 1 93 ? -14.767 2.967 1.671 1.00 88.12 93 CYS A C 1
ATOM 749 O O . CYS A 1 93 ? -15.622 2.550 0.888 1.00 88.12 93 CYS A O 1
ATOM 751 N N . ARG A 1 94 ? -15.034 3.206 2.956 1.00 85.69 94 ARG A N 1
ATOM 752 C CA . ARG A 1 94 ? -16.393 3.225 3.513 1.00 85.69 94 ARG A CA 1
ATOM 753 C C . ARG A 1 94 ? -16.663 4.569 4.181 1.00 85.69 94 ARG A C 1
ATOM 755 O O . ARG A 1 94 ? -15.733 5.216 4.658 1.00 85.69 94 ARG A O 1
ATOM 762 N N . LYS A 1 95 ? -17.928 4.986 4.255 1.00 82.50 95 LYS A N 1
ATOM 763 C CA . LYS A 1 95 ? -18.306 6.122 5.108 1.00 82.50 95 LYS A CA 1
ATOM 764 C C . LYS A 1 95 ? -18.190 5.682 6.568 1.00 82.50 95 LYS A C 1
ATOM 766 O O . LYS A 1 95 ? -18.799 4.692 6.967 1.00 82.50 95 LYS A O 1
ATOM 771 N N . GLY A 1 96 ? -17.362 6.381 7.332 1.00 75.31 96 GLY A N 1
ATOM 772 C CA . GLY A 1 96 ? -17.102 6.095 8.735 1.00 75.31 96 GLY A CA 1
ATOM 773 C C . GLY A 1 96 ? -18.253 6.505 9.656 1.00 75.31 96 GLY A C 1
ATOM 774 O O . GLY A 1 96 ? -19.220 7.136 9.214 1.00 75.31 96 GLY A O 1
ATOM 775 N N . PRO A 1 97 ? -18.150 6.154 10.949 1.00 69.19 97 PRO A N 1
ATOM 776 C CA . PRO A 1 97 ? -19.114 6.577 11.963 1.00 69.19 97 PRO A CA 1
ATOM 777 C C . PRO A 1 97 ? -18.954 8.061 12.333 1.00 69.19 97 PRO A C 1
ATOM 779 O O . PRO A 1 97 ? -19.900 8.681 12.811 1.00 69.19 97 PRO A O 1
ATOM 782 N N . VAL A 1 98 ? -17.771 8.636 12.089 1.00 69.69 98 VAL A N 1
ATOM 783 C CA . VAL A 1 98 ? -17.431 10.022 12.427 1.00 69.69 98 VAL A CA 1
ATOM 784 C C . VAL A 1 98 ? -17.943 10.984 11.353 1.00 69.69 98 VAL A C 1
ATOM 786 O O . VAL A 1 98 ? -17.795 10.740 10.150 1.00 69.69 98 VAL A O 1
ATOM 789 N N . LYS A 1 99 ? -18.530 12.097 11.798 1.00 72.50 99 LYS A N 1
ATOM 790 C CA . LYS A 1 99 ? -18.933 13.220 10.946 1.00 72.50 99 LYS A CA 1
ATOM 791 C C . LYS A 1 99 ? -17.862 14.312 10.979 1.00 72.50 99 LYS A C 1
ATOM 793 O O . LYS A 1 99 ? -17.333 14.612 12.043 1.00 72.50 99 LYS A O 1
ATOM 798 N N . ALA A 1 100 ? -17.580 14.910 9.827 1.00 68.69 100 ALA A N 1
ATOM 799 C CA . ALA A 1 100 ? -16.860 16.172 9.702 1.00 68.69 100 ALA A CA 1
ATOM 800 C C . ALA A 1 100 ? -17.832 17.183 9.080 1.00 68.69 100 ALA A C 1
ATOM 802 O O . ALA A 1 100 ? -18.151 17.108 7.890 1.00 68.69 100 ALA A O 1
ATOM 803 N N . GLY A 1 101 ? -18.385 18.065 9.915 1.00 75.44 101 GLY A N 1
ATOM 804 C CA . GLY A 1 101 ? -19.524 18.901 9.535 1.00 75.44 101 GLY A CA 1
ATOM 805 C C . GLY A 1 101 ? -20.752 18.057 9.167 1.00 75.44 101 GLY A C 1
ATOM 806 O O . GLY A 1 101 ? -21.123 17.127 9.887 1.00 75.44 101 GLY A O 1
ATOM 807 N N . LEU A 1 102 ? -21.373 18.361 8.024 1.00 64.25 102 LEU A N 1
ATOM 808 C CA . LEU A 1 102 ? -22.564 17.656 7.528 1.00 64.25 102 LEU A CA 1
ATOM 809 C C . LEU A 1 102 ? -22.253 16.276 6.921 1.00 64.25 102 LEU A C 1
ATOM 811 O O . LEU A 1 102 ? -23.142 15.430 6.811 1.00 64.25 102 LEU A O 1
ATOM 815 N N . ASN A 1 103 ? -20.995 16.019 6.552 1.00 70.12 103 ASN A N 1
ATOM 816 C CA . ASN A 1 103 ? -20.601 14.822 5.816 1.00 70.12 103 ASN A CA 1
ATOM 817 C C . ASN A 1 103 ? -19.954 13.766 6.718 1.00 70.12 103 ASN A C 1
ATOM 819 O O . ASN A 1 103 ? -19.221 14.067 7.660 1.00 70.12 103 ASN A O 1
ATOM 823 N N . ARG A 1 104 ? -20.194 12.486 6.406 1.00 73.31 104 ARG A N 1
ATOM 824 C CA . ARG A 1 104 ? -19.459 11.377 7.035 1.00 73.31 104 ARG A CA 1
ATOM 825 C C . ARG A 1 104 ? -18.057 11.282 6.444 1.00 73.31 104 ARG A C 1
ATOM 827 O O . ARG A 1 104 ? -17.907 11.264 5.222 1.00 73.31 104 ARG A O 1
ATOM 834 N N . VAL A 1 105 ? -17.059 11.151 7.312 1.00 81.12 105 VAL A N 1
ATOM 835 C CA . VAL A 1 105 ? -15.650 11.024 6.923 1.00 81.12 105 VAL A CA 1
ATOM 836 C C . VAL A 1 105 ? -15.428 9.698 6.201 1.00 81.12 105 VAL A C 1
ATOM 838 O O . VAL A 1 105 ? -15.972 8.667 6.599 1.00 81.12 105 VAL A O 1
ATOM 841 N N . TRP A 1 106 ? -14.632 9.702 5.135 1.00 84.25 106 TRP A N 1
ATOM 842 C CA . TRP A 1 106 ? -14.204 8.464 4.488 1.00 84.25 106 TRP A CA 1
ATOM 843 C C . TRP A 1 106 ? -13.141 7.772 5.330 1.00 84.25 106 TRP A C 1
ATOM 845 O O . TRP A 1 106 ? -12.166 8.392 5.757 1.00 84.25 106 TRP A O 1
ATOM 855 N N . VAL A 1 107 ? -13.339 6.477 5.557 1.00 87.62 107 VAL A N 1
ATOM 856 C CA . VAL A 1 107 ? -12.423 5.650 6.333 1.00 87.62 107 VAL A CA 1
ATOM 857 C C . VAL A 1 107 ? -11.962 4.436 5.536 1.00 87.62 107 VAL A C 1
ATOM 859 O O . VAL A 1 107 ? -12.715 3.841 4.754 1.00 87.62 107 VAL A O 1
ATOM 862 N N . PHE A 1 108 ? -10.710 4.067 5.769 1.00 89.31 108 PHE A N 1
ATOM 863 C CA . PHE A 1 108 ? -9.981 3.023 5.068 1.00 89.31 108 PHE A CA 1
ATOM 864 C C . PHE A 1 108 ? -9.632 1.909 6.038 1.00 89.31 108 PHE A C 1
ATOM 866 O O . PHE A 1 108 ? -9.002 2.153 7.061 1.00 89.31 108 PHE A O 1
ATOM 873 N N . ASN A 1 109 ? -10.031 0.683 5.711 1.00 88.06 109 ASN A N 1
ATOM 874 C CA . ASN A 1 109 ? -9.632 -0.481 6.490 1.00 88.06 109 ASN A CA 1
ATOM 875 C C . ASN A 1 109 ? -8.179 -0.841 6.165 1.00 88.06 109 ASN A C 1
ATOM 877 O O . ASN A 1 109 ? -7.829 -0.962 4.990 1.00 88.06 109 ASN A O 1
ATOM 881 N N . GLU A 1 110 ? -7.371 -1.077 7.191 1.00 84.81 110 GLU A N 1
ATOM 882 C CA . GLU A 1 110 ? -5.983 -1.517 7.055 1.00 84.81 110 GLU A CA 1
ATOM 883 C C . GLU A 1 110 ? -5.815 -2.711 6.106 1.00 84.81 110 GLU A C 1
ATOM 885 O O . GLU A 1 110 ? -4.946 -2.678 5.242 1.00 84.81 110 GLU A O 1
ATOM 890 N N . LYS A 1 111 ? -6.683 -3.729 6.164 1.00 85.50 111 LYS A N 1
ATOM 891 C CA . LYS A 1 111 ? -6.613 -4.891 5.256 1.00 85.50 111 LYS A CA 1
ATOM 892 C C . LYS A 1 111 ? -6.750 -4.484 3.792 1.00 85.50 111 LYS A C 1
ATOM 894 O O . LYS A 1 111 ? -6.067 -5.027 2.924 1.00 85.50 111 LYS A O 1
ATOM 899 N N . THR A 1 112 ? -7.634 -3.528 3.515 1.00 89.31 112 THR A N 1
ATOM 900 C CA . THR A 1 112 ? -7.831 -2.987 2.168 1.00 89.31 112 THR A CA 1
ATOM 901 C C . THR A 1 112 ? -6.606 -2.197 1.725 1.00 89.31 112 THR A C 1
ATOM 903 O O . THR A 1 112 ? -6.173 -2.351 0.586 1.00 89.31 112 THR A O 1
ATOM 906 N N . VAL A 1 113 ? -6.023 -1.404 2.627 1.00 90.38 113 VAL A N 1
ATOM 907 C CA . VAL A 1 113 ? -4.790 -0.648 2.368 1.00 90.38 113 VAL A CA 1
ATOM 908 C C . VAL A 1 113 ? -3.626 -1.598 2.094 1.00 90.38 113 VAL A C 1
ATOM 910 O O . VAL A 1 113 ? -2.965 -1.454 1.077 1.00 90.38 113 VAL A O 1
ATOM 913 N N . VAL A 1 114 ? -3.411 -2.621 2.923 1.00 89.19 114 VAL A N 1
ATOM 914 C CA . VAL A 1 114 ? -2.362 -3.634 2.721 1.00 89.19 114 VAL A CA 1
ATOM 915 C C . VAL A 1 114 ? -2.537 -4.344 1.383 1.00 89.19 114 VAL A C 1
ATOM 917 O O . VAL A 1 114 ? -1.572 -4.493 0.639 1.00 89.19 114 VAL A O 1
ATOM 920 N N . LYS A 1 115 ? -3.766 -4.752 1.037 1.00 90.62 115 LYS A N 1
ATOM 921 C CA . LYS A 1 115 ? -4.049 -5.366 -0.267 1.00 90.62 115 LYS A CA 1
ATOM 922 C C . LYS A 1 115 ? -3.694 -4.421 -1.416 1.00 90.62 115 LYS A C 1
ATOM 924 O O . LYS A 1 115 ? -3.056 -4.851 -2.371 1.00 90.62 115 LYS A O 1
ATOM 929 N N . PHE A 1 116 ? -4.081 -3.154 -1.305 1.00 90.81 116 PHE A N 1
ATOM 930 C CA . PHE A 1 116 ? -3.752 -2.121 -2.282 1.00 90.81 116 PHE A CA 1
ATOM 931 C C . PHE A 1 116 ? -2.234 -1.926 -2.417 1.00 90.81 116 PHE A C 1
ATOM 933 O O . PHE A 1 116 ? -1.718 -1.956 -3.530 1.00 90.81 116 PHE A O 1
ATOM 940 N N . LEU A 1 117 ? -1.507 -1.819 -1.302 1.00 89.94 117 LEU A N 1
ATOM 941 C CA . LEU A 1 117 ? -0.055 -1.629 -1.293 1.00 89.94 117 LEU A CA 1
ATOM 942 C C . LEU A 1 117 ? 0.705 -2.833 -1.852 1.00 89.94 117 LEU 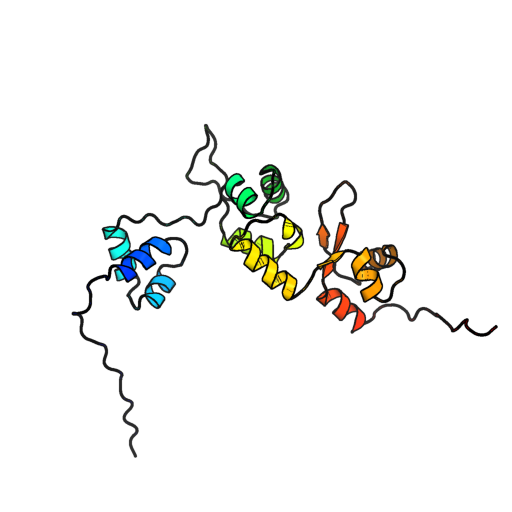A C 1
ATOM 944 O O . LEU A 1 117 ? 1.696 -2.639 -2.538 1.00 89.94 117 LEU A O 1
ATOM 948 N N . ARG A 1 118 ? 0.236 -4.064 -1.616 1.00 87.50 118 ARG A N 1
ATOM 949 C CA . ARG A 1 118 ? 0.823 -5.270 -2.230 1.00 87.50 118 ARG A CA 1
ATOM 950 C C . ARG A 1 118 ? 0.616 -5.315 -3.737 1.00 87.50 118 ARG A C 1
ATOM 952 O O . ARG A 1 118 ? 1.483 -5.769 -4.473 1.00 87.50 118 ARG A O 1
ATOM 959 N N . GLN A 1 119 ? -0.551 -4.872 -4.198 1.00 85.94 119 GLN A N 1
ATOM 960 C CA . GLN A 1 119 ? -0.848 -4.819 -5.625 1.00 85.94 119 GLN A CA 1
ATOM 961 C C . GLN A 1 119 ? -0.071 -3.704 -6.315 1.00 85.94 119 GLN A C 1
ATOM 963 O O . GLN A 1 119 ? 0.346 -3.890 -7.453 1.00 85.94 119 GLN A O 1
ATOM 968 N N . ARG A 1 120 ? 0.101 -2.560 -5.639 1.00 85.56 120 ARG A N 1
ATOM 969 C CA . ARG A 1 120 ? 0.712 -1.356 -6.209 1.00 85.56 120 ARG A CA 1
ATOM 970 C C . ARG A 1 120 ? 1.747 -0.700 -5.283 1.00 85.56 120 ARG A C 1
ATOM 972 O O . ARG A 1 120 ? 1.537 0.440 -4.861 1.00 85.56 120 ARG A O 1
ATOM 979 N N . PRO A 1 121 ? 2.881 -1.368 -4.982 1.00 85.25 121 PRO A N 1
ATOM 980 C CA . PRO A 1 121 ? 3.879 -0.837 -4.046 1.00 85.25 121 PRO A CA 1
ATOM 981 C C . PRO A 1 121 ? 4.507 0.485 -4.510 1.00 85.25 121 PRO A C 1
ATOM 983 O O . PRO A 1 121 ? 4.839 1.341 -3.696 1.00 85.25 121 PRO A O 1
ATOM 986 N N . TRP A 1 122 ? 4.640 0.675 -5.826 1.00 83.19 122 TRP A N 1
ATOM 987 C CA . TRP A 1 122 ? 5.290 1.829 -6.467 1.00 83.19 122 TRP A CA 1
ATOM 988 C C . TRP A 1 122 ? 4.539 3.159 -6.326 1.00 83.19 122 TRP A C 1
ATOM 990 O O . TRP A 1 122 ? 5.061 4.212 -6.707 1.00 83.19 122 TRP A O 1
ATOM 1000 N N . VAL A 1 123 ? 3.290 3.117 -5.855 1.00 85.31 123 VAL A N 1
ATOM 1001 C CA . VAL A 1 123 ? 2.461 4.313 -5.670 1.00 85.31 123 VAL A CA 1
ATOM 1002 C C . VAL A 1 123 ? 2.970 5.155 -4.498 1.00 85.31 123 VAL A C 1
ATOM 1004 O O . VAL A 1 123 ? 2.764 6.367 -4.479 1.00 85.31 123 VAL A O 1
ATOM 1007 N N . VAL A 1 124 ? 3.670 4.533 -3.548 1.00 85.62 124 VAL A N 1
ATOM 1008 C CA . VAL A 1 124 ? 4.221 5.193 -2.364 1.00 85.62 124 VAL A CA 1
ATOM 1009 C C . VAL A 1 124 ? 5.741 5.257 -2.474 1.00 85.62 124 VAL A C 1
ATOM 1011 O O . VAL A 1 124 ? 6.392 4.299 -2.888 1.00 85.62 124 VAL A O 1
ATOM 1014 N N . ASN A 1 125 ? 6.327 6.392 -2.094 1.00 84.31 125 ASN A N 1
ATOM 1015 C CA . ASN A 1 125 ? 7.776 6.527 -2.023 1.00 84.31 125 ASN A CA 1
ATOM 1016 C C . ASN A 1 125 ? 8.280 6.028 -0.664 1.00 84.31 125 ASN A C 1
ATOM 1018 O O . ASN A 1 125 ? 8.051 6.684 0.352 1.00 84.31 125 ASN A O 1
ATOM 1022 N N . LEU A 1 126 ? 9.020 4.912 -0.645 1.00 84.19 126 LEU A N 1
ATOM 1023 C CA . LEU A 1 126 ? 9.591 4.387 0.598 1.00 84.19 126 LEU A CA 1
ATOM 1024 C C . LEU A 1 126 ? 10.530 5.397 1.265 1.00 84.19 126 LEU A C 1
ATOM 1026 O O . LEU A 1 126 ? 10.595 5.422 2.481 1.00 84.19 126 LEU A O 1
ATOM 1030 N N . LYS A 1 127 ? 11.251 6.256 0.538 1.00 84.94 127 LYS A N 1
ATOM 1031 C CA . LYS A 1 127 ? 12.194 7.195 1.180 1.00 84.94 127 LYS A CA 1
ATOM 1032 C C . LYS A 1 127 ? 11.487 8.241 2.045 1.00 84.94 127 LYS A C 1
ATOM 1034 O O . LYS A 1 127 ? 12.008 8.619 3.084 1.00 84.94 127 LYS A O 1
ATOM 1039 N N . SER A 1 128 ? 10.303 8.673 1.622 1.00 84.62 128 SER A N 1
ATOM 1040 C CA . SER A 1 128 ? 9.510 9.707 2.301 1.00 84.62 128 SER A CA 1
ATOM 1041 C C . SER A 1 128 ? 8.602 9.146 3.397 1.00 84.62 128 SER A C 1
ATOM 1043 O O . SER A 1 128 ? 8.010 9.902 4.160 1.00 84.62 128 SER A O 1
ATOM 1045 N N . MET A 1 129 ? 8.460 7.823 3.462 1.00 86.81 129 MET A N 1
ATOM 1046 C CA . MET A 1 129 ? 7.509 7.159 4.340 1.00 86.81 129 MET A CA 1
ATOM 1047 C C . MET A 1 129 ? 8.061 7.016 5.769 1.00 86.81 129 MET A C 1
ATOM 1049 O O . MET A 1 129 ? 9.117 6.399 5.928 1.00 86.81 129 MET A O 1
ATOM 1053 N N . PRO A 1 130 ? 7.355 7.503 6.810 1.00 85.62 130 PRO A N 1
ATOM 1054 C CA . PRO A 1 130 ? 7.739 7.283 8.204 1.00 85.62 130 PRO A CA 1
ATOM 1055 C C . PRO A 1 130 ? 7.824 5.794 8.565 1.00 85.62 130 PRO A C 1
ATOM 1057 O O . PRO A 1 130 ? 7.220 4.946 7.899 1.00 85.62 130 PRO A O 1
ATOM 1060 N N . GLU A 1 131 ? 8.538 5.470 9.646 1.00 78.44 131 GLU A N 1
ATOM 1061 C CA . GLU A 1 131 ? 8.541 4.110 10.191 1.00 78.44 131 GLU A CA 1
ATOM 1062 C C . GLU A 1 131 ? 7.128 3.736 10.663 1.00 78.44 131 GLU A C 1
ATOM 1064 O O . GLU A 1 131 ? 6.592 4.279 11.627 1.00 78.44 131 GLU A O 1
ATOM 1069 N N . HIS A 1 132 ? 6.492 2.839 9.912 1.00 82.75 132 HIS A N 1
ATOM 1070 C CA . HIS A 1 132 ? 5.117 2.395 10.117 1.00 82.75 132 HIS A CA 1
ATOM 1071 C C . HIS A 1 132 ? 4.953 0.965 9.587 1.00 82.75 132 HIS A C 1
ATOM 1073 O O . HIS A 1 132 ? 5.676 0.538 8.685 1.00 82.75 132 HIS A O 1
ATOM 1079 N N . TYR A 1 133 ? 3.953 0.224 10.073 1.00 82.12 133 TYR A N 1
ATOM 1080 C CA . TYR A 1 133 ? 3.673 -1.149 9.632 1.00 82.12 133 TYR A CA 1
ATOM 1081 C C . TYR A 1 133 ? 3.615 -1.291 8.098 1.00 82.12 133 TYR A C 1
ATOM 1083 O O . TYR A 1 133 ? 4.262 -2.165 7.520 1.00 82.12 133 TYR A O 1
ATOM 1091 N N . PHE A 1 134 ? 2.921 -0.375 7.419 1.00 85.88 134 PHE A N 1
ATOM 1092 C CA . PHE A 1 134 ? 2.824 -0.351 5.955 1.00 85.88 134 PHE A CA 1
ATOM 1093 C C . PHE A 1 134 ? 4.189 -0.287 5.250 1.00 85.88 134 PHE A C 1
ATOM 1095 O O . PHE A 1 134 ? 4.356 -0.920 4.210 1.00 85.88 134 PHE A O 1
ATOM 1102 N N . ARG A 1 135 ? 5.179 0.408 5.826 1.00 85.88 135 ARG A N 1
ATOM 1103 C CA . ARG A 1 135 ? 6.539 0.501 5.274 1.00 85.88 135 ARG A CA 1
ATOM 1104 C C . ARG A 1 135 ? 7.203 -0.870 5.266 1.00 85.88 135 ARG A C 1
ATOM 1106 O O . ARG A 1 135 ? 7.774 -1.264 4.256 1.00 85.88 135 ARG A O 1
ATOM 1113 N N . SER A 1 136 ? 7.056 -1.628 6.355 1.00 84.88 136 SER A N 1
ATOM 1114 C CA . SER A 1 136 ? 7.584 -2.994 6.451 1.00 84.88 136 SER A CA 1
ATOM 1115 C C . SER A 1 136 ? 6.943 -3.941 5.432 1.00 84.88 136 SER A C 1
ATOM 1117 O O . SER A 1 136 ? 7.635 -4.771 4.847 1.00 84.88 136 SER A O 1
ATOM 1119 N N . VAL A 1 137 ? 5.640 -3.787 5.165 1.00 86.12 137 VAL A N 1
ATOM 1120 C CA . VAL A 1 137 ? 4.933 -4.579 4.150 1.00 86.12 137 VAL A CA 1
ATOM 1121 C C . VAL A 1 137 ? 5.490 -4.277 2.766 1.00 86.12 137 VAL A C 1
ATOM 1123 O O . VAL A 1 137 ? 5.877 -5.197 2.055 1.00 86.12 137 VAL A O 1
ATOM 1126 N N . ILE A 1 138 ? 5.571 -2.996 2.402 1.00 87.81 138 ILE A N 1
ATOM 1127 C CA . ILE A 1 138 ? 6.086 -2.571 1.097 1.00 87.81 138 ILE A CA 1
ATOM 1128 C C . ILE A 1 138 ? 7.540 -3.020 0.923 1.00 87.81 138 ILE A C 1
ATOM 1130 O O . ILE A 1 138 ? 7.895 -3.516 -0.141 1.00 87.81 138 ILE A O 1
ATOM 1134 N N . ARG A 1 139 ? 8.366 -2.885 1.967 1.00 87.56 139 ARG A N 1
ATOM 1135 C CA . ARG A 1 139 ? 9.771 -3.302 1.958 1.00 87.56 139 ARG A CA 1
ATOM 1136 C C . ARG A 1 139 ? 9.922 -4.792 1.655 1.00 87.56 139 ARG A C 1
ATOM 1138 O O . ARG A 1 139 ? 10.676 -5.132 0.754 1.00 87.56 139 ARG A O 1
ATOM 1145 N N . ARG A 1 140 ? 9.165 -5.660 2.335 1.00 86.31 140 ARG A N 1
ATOM 1146 C CA . ARG A 1 140 ? 9.191 -7.111 2.069 1.00 86.31 140 ARG A CA 1
ATOM 1147 C C . ARG A 1 140 ? 8.788 -7.449 0.635 1.00 86.31 140 ARG A C 1
ATOM 1149 O O . ARG A 1 140 ? 9.374 -8.341 0.037 1.00 86.31 140 ARG A O 1
ATOM 1156 N N . GLU A 1 141 ? 7.789 -6.757 0.085 1.00 86.06 141 GLU A N 1
ATOM 1157 C CA . GLU A 1 141 ? 7.373 -6.978 -1.308 1.00 86.06 141 GLU A CA 1
ATOM 1158 C C . GLU A 1 141 ? 8.441 -6.491 -2.301 1.00 86.06 141 GLU A C 1
ATOM 1160 O O . GLU A 1 141 ? 8.711 -7.175 -3.281 1.00 86.06 141 GLU A O 1
ATOM 1165 N N . TRP A 1 142 ? 9.097 -5.359 -2.027 1.00 84.69 142 TRP A N 1
ATOM 1166 C CA . TRP A 1 142 ? 10.209 -4.846 -2.838 1.00 84.69 142 TRP A CA 1
ATOM 1167 C C . TRP A 1 142 ? 11.444 -5.748 -2.811 1.00 84.69 142 TRP A C 1
ATOM 1169 O O . TRP A 1 142 ? 12.093 -5.917 -3.837 1.00 84.69 142 TRP A O 1
ATOM 1179 N N . GLU A 1 143 ? 11.773 -6.313 -1.649 1.00 86.88 143 GLU A N 1
ATOM 1180 C CA . GLU A 1 143 ? 12.874 -7.273 -1.494 1.00 86.88 143 GLU A CA 1
ATOM 1181 C C . GLU A 1 143 ? 12.576 -8.590 -2.224 1.00 86.88 143 GLU A C 1
ATOM 1183 O O . GLU A 1 143 ? 13.490 -9.241 -2.722 1.00 86.88 143 GLU A O 1
ATOM 1188 N N . ARG A 1 144 ? 11.296 -8.972 -2.316 1.00 86.94 144 ARG A N 1
ATOM 1189 C CA . ARG A 1 144 ? 10.859 -10.184 -3.014 1.00 86.94 144 ARG A CA 1
ATOM 1190 C C . ARG A 1 144 ? 10.849 -10.029 -4.535 1.00 86.94 144 ARG A C 1
ATOM 1192 O O . ARG A 1 144 ? 11.268 -10.948 -5.229 1.00 86.94 144 ARG A O 1
ATOM 1199 N N . ASP A 1 145 ? 10.297 -8.930 -5.041 1.00 86.31 145 ASP A N 1
ATOM 1200 C CA . ASP A 1 145 ? 10.154 -8.672 -6.477 1.00 86.31 145 ASP A CA 1
ATOM 1201 C C . ASP A 1 145 ? 10.281 -7.161 -6.741 1.00 86.31 145 ASP A C 1
ATOM 1203 O O . ASP A 1 145 ? 9.286 -6.424 -6.663 1.00 86.31 145 ASP A O 1
ATOM 1207 N N . PRO A 1 146 ? 11.512 -6.669 -6.975 1.00 87.69 146 PRO A N 1
ATOM 1208 C CA . PRO A 1 146 ? 11.759 -5.247 -7.135 1.00 87.69 146 PRO A CA 1
ATOM 1209 C C . PRO A 1 146 ? 11.171 -4.721 -8.444 1.00 87.69 146 PRO A C 1
ATOM 1211 O O . PRO A 1 146 ? 11.053 -5.425 -9.450 1.00 87.69 146 PRO A O 1
ATOM 1214 N N . TRP A 1 147 ? 10.820 -3.437 -8.417 1.00 87.12 147 TRP A N 1
ATOM 1215 C CA . TRP A 1 147 ? 10.249 -2.729 -9.554 1.00 87.12 147 TRP A CA 1
ATOM 1216 C C . TRP A 1 147 ? 11.285 -1.813 -10.183 1.00 87.12 147 TRP A C 1
ATOM 1218 O O . TRP A 1 147 ? 11.912 -1.008 -9.496 1.00 87.12 147 TRP A O 1
ATOM 1228 N N . TYR A 1 148 ? 11.405 -1.886 -11.501 1.00 87.88 148 TYR A N 1
ATOM 1229 C CA . TYR A 1 148 ? 12.341 -1.090 -12.279 1.00 87.88 148 TYR A CA 1
ATOM 1230 C C . TYR A 1 148 ? 11.598 -0.161 -13.228 1.00 87.88 148 TYR A C 1
ATOM 1232 O O . TYR A 1 148 ? 10.550 -0.504 -13.777 1.00 87.88 148 TYR A O 1
ATOM 1240 N N . THR A 1 149 ? 12.146 1.033 -13.431 1.00 88.88 149 THR A N 1
ATOM 1241 C CA . THR A 1 149 ? 11.733 1.897 -14.545 1.00 88.88 149 THR A CA 1
ATOM 1242 C C . THR A 1 149 ? 12.255 1.328 -15.865 1.00 88.88 149 THR A C 1
ATOM 1244 O O . THR A 1 149 ? 13.219 0.565 -15.859 1.00 88.88 149 THR A O 1
ATOM 1247 N N . CYS A 1 150 ? 11.700 1.735 -17.012 1.00 87.12 150 CYS A N 1
ATOM 1248 C CA . CYS A 1 150 ? 12.228 1.311 -18.320 1.00 87.12 150 CYS A CA 1
ATOM 1249 C C . CYS A 1 150 ? 13.730 1.591 -18.484 1.00 87.12 150 CYS A C 1
ATOM 1251 O O . CYS A 1 150 ? 14.450 0.781 -19.056 1.00 87.12 150 CYS A O 1
ATOM 1253 N N . GLN A 1 151 ? 14.221 2.703 -17.927 1.00 87.31 151 GLN A N 1
ATOM 1254 C CA . GLN A 1 151 ? 15.648 3.038 -17.937 1.00 87.31 151 GLN A CA 1
ATOM 1255 C C . GLN A 1 151 ? 16.494 2.038 -17.141 1.00 87.31 151 GLN A C 1
ATOM 1257 O O . GLN A 1 151 ? 17.584 1.681 -17.570 1.00 87.31 151 GLN A O 1
ATOM 1262 N N . GLN A 1 152 ? 15.995 1.577 -15.993 1.00 89.06 152 GLN A N 1
ATOM 1263 C CA . GLN A 1 152 ? 16.684 0.588 -15.162 1.00 89.06 152 GLN A CA 1
ATOM 1264 C C . GLN A 1 152 ? 16.524 -0.839 -15.701 1.00 89.06 152 GLN A C 1
ATOM 1266 O O . GLN A 1 152 ? 17.416 -1.661 -15.525 1.00 89.06 152 GLN A O 1
ATOM 1271 N N . ALA A 1 153 ? 15.404 -1.132 -16.364 1.00 89.12 153 ALA A N 1
ATOM 1272 C CA . ALA A 1 153 ? 15.122 -2.432 -16.960 1.00 89.12 153 ALA A CA 1
ATOM 1273 C C . ALA A 1 153 ? 15.900 -2.666 -18.264 1.00 89.12 153 ALA A C 1
ATOM 1275 O O . ALA A 1 153 ? 16.253 -3.803 -18.552 1.00 89.12 153 ALA A O 1
ATOM 1276 N N . ALA A 1 154 ? 16.198 -1.612 -19.033 1.00 87.62 154 ALA A N 1
ATOM 1277 C CA . ALA A 1 154 ? 16.941 -1.701 -20.292 1.00 87.62 154 ALA A CA 1
ATOM 1278 C C . ALA A 1 154 ? 18.264 -2.493 -20.183 1.00 87.62 154 ALA A C 1
ATOM 1280 O O . ALA A 1 154 ? 18.405 -3.473 -20.917 1.00 87.62 154 ALA A O 1
ATOM 1281 N N . PRO A 1 155 ? 19.190 -2.180 -19.251 1.00 89.06 155 PRO A N 1
ATOM 1282 C CA . PRO A 1 155 ? 20.418 -2.961 -19.102 1.00 89.06 155 PRO A CA 1
ATOM 1283 C C . PRO A 1 155 ? 20.159 -4.396 -18.628 1.00 89.06 155 PRO A C 1
ATOM 1285 O O . PRO A 1 155 ? 20.874 -5.300 -19.043 1.00 89.06 155 PRO A O 1
ATOM 1288 N N . LEU A 1 156 ? 19.126 -4.628 -17.808 1.00 88.06 156 LEU A N 1
ATOM 1289 C CA . LEU A 1 156 ? 18.760 -5.974 -17.340 1.00 88.06 156 LEU A CA 1
ATOM 1290 C C . LEU A 1 156 ? 18.207 -6.862 -18.463 1.00 88.06 156 LEU A C 1
ATOM 1292 O O . LEU A 1 156 ? 18.267 -8.080 -18.362 1.00 88.06 156 LEU A O 1
ATOM 1296 N N . LEU A 1 157 ? 17.661 -6.253 -19.516 1.00 85.25 157 LEU A N 1
ATOM 1297 C CA . LEU A 1 157 ? 17.155 -6.921 -20.715 1.00 85.25 157 LEU A CA 1
ATOM 1298 C C . LEU A 1 157 ? 18.187 -6.981 -21.852 1.00 85.25 157 LEU A C 1
ATOM 1300 O O . LEU A 1 157 ? 17.846 -7.419 -22.953 1.00 85.25 157 LEU A O 1
ATOM 1304 N N . GLU A 1 158 ? 19.417 -6.522 -21.594 1.00 85.31 158 GLU A N 1
ATOM 1305 C CA . GLU A 1 158 ? 20.506 -6.408 -22.574 1.00 85.31 158 GLU A CA 1
ATOM 1306 C C . GLU A 1 158 ? 20.167 -5.477 -23.751 1.00 85.31 158 GLU A C 1
ATOM 1308 O O . GLU A 1 158 ? 20.627 -5.654 -24.878 1.00 85.31 158 GLU A O 1
ATOM 1313 N N . VAL A 1 159 ? 19.356 -4.444 -23.499 1.00 85.19 159 VAL A N 1
ATOM 1314 C CA . VAL A 1 159 ? 18.940 -3.474 -24.515 1.00 85.19 159 VAL A CA 1
ATOM 1315 C C . VAL A 1 159 ? 19.557 -2.102 -24.260 1.00 85.19 159 VAL A C 1
ATOM 1317 O O . VAL A 1 159 ? 19.591 -1.605 -23.137 1.00 85.19 159 VAL A O 1
ATOM 1320 N N . LYS A 1 160 ? 20.013 -1.445 -25.334 1.00 80.62 160 LYS A N 1
ATOM 1321 C CA . LYS A 1 160 ? 20.698 -0.143 -25.262 1.00 80.62 160 LYS A CA 1
ATOM 1322 C C . LYS A 1 160 ? 19.777 1.033 -24.923 1.00 80.62 160 LYS A C 1
ATOM 1324 O O . LYS A 1 160 ? 20.245 2.019 -24.363 1.00 80.62 160 LYS A O 1
ATOM 1329 N N . ALA A 1 161 ? 18.494 0.963 -25.280 1.00 83.62 161 ALA A N 1
ATOM 1330 C CA . ALA A 1 161 ? 17.579 2.099 -25.182 1.00 83.62 161 ALA A CA 1
ATOM 1331 C C . ALA A 1 161 ? 16.274 1.747 -24.458 1.00 83.62 161 ALA A C 1
ATOM 1333 O O . ALA A 1 161 ? 15.658 0.716 -24.732 1.00 83.62 161 ALA A O 1
ATOM 1334 N N . ALA A 1 162 ? 15.825 2.658 -23.586 1.00 83.12 162 ALA A N 1
ATOM 1335 C CA . ALA A 1 162 ? 14.593 2.516 -22.808 1.00 83.12 162 ALA A CA 1
ATOM 1336 C C . ALA A 1 162 ? 13.325 2.472 -23.681 1.00 83.12 162 ALA A C 1
ATOM 1338 O O . ALA A 1 162 ? 12.365 1.809 -23.301 1.00 83.12 162 ALA A O 1
ATOM 1339 N N . CYS A 1 163 ? 13.334 3.110 -24.857 1.00 84.62 163 CYS A N 1
ATOM 1340 C CA . CYS A 1 163 ? 12.220 3.056 -25.812 1.00 84.62 163 CYS A CA 1
ATOM 1341 C C . CYS A 1 163 ? 11.921 1.625 -26.280 1.00 84.62 163 CYS A C 1
ATOM 1343 O O . CYS A 1 163 ? 10.765 1.241 -26.377 1.00 84.62 163 CYS A O 1
ATOM 1345 N N . THR A 1 164 ? 12.945 0.791 -26.457 1.00 84.25 164 THR A N 1
ATOM 1346 C CA . THR A 1 164 ? 12.756 -0.618 -26.835 1.00 84.25 164 THR A CA 1
ATOM 1347 C C . THR A 1 164 ? 12.021 -1.413 -25.754 1.00 84.25 164 THR A C 1
ATOM 1349 O O . THR A 1 164 ? 11.275 -2.340 -26.053 1.00 84.25 164 THR A O 1
ATOM 1352 N N . VAL A 1 165 ? 12.215 -1.055 -24.479 1.00 85.50 165 VAL A N 1
ATOM 1353 C CA . VAL A 1 165 ? 11.475 -1.671 -23.369 1.00 85.50 165 VAL A CA 1
ATOM 1354 C C . VAL A 1 165 ? 10.000 -1.275 -23.446 1.00 85.50 165 VAL A C 1
ATOM 1356 O O . VAL A 1 165 ? 9.130 -2.114 -23.231 1.00 85.50 165 VAL A O 1
ATOM 1359 N N . GLU A 1 166 ? 9.707 -0.024 -23.806 1.00 86.31 166 GLU A N 1
ATOM 1360 C CA . GLU A 1 166 ? 8.332 0.427 -24.050 1.00 86.31 166 GLU A CA 1
ATOM 1361 C C . GLU A 1 166 ? 7.704 -0.301 -25.242 1.00 86.31 166 GLU A C 1
ATOM 1363 O O . GLU A 1 166 ? 6.557 -0.735 -25.147 1.00 86.31 166 GLU A O 1
ATOM 1368 N N . ASP A 1 167 ? 8.463 -0.545 -26.311 1.00 86.56 167 ASP A N 1
ATOM 1369 C CA . ASP A 1 167 ? 7.998 -1.349 -27.444 1.00 86.56 167 ASP A CA 1
ATOM 1370 C C . ASP A 1 167 ? 7.637 -2.779 -27.022 1.00 86.56 167 ASP A C 1
ATOM 1372 O O . ASP A 1 167 ? 6.618 -3.312 -27.466 1.00 86.56 167 ASP A O 1
ATOM 1376 N N . TYR A 1 168 ? 8.415 -3.406 -26.132 1.00 87.88 168 TYR A N 1
ATOM 1377 C CA . TYR A 1 168 ? 8.090 -4.737 -25.602 1.00 87.88 168 TYR A CA 1
ATOM 1378 C C . TYR A 1 168 ? 6.801 -4.739 -24.780 1.00 87.88 168 TYR A C 1
ATOM 1380 O O . TYR A 1 168 ? 6.030 -5.699 -24.843 1.00 87.88 168 TYR A O 1
ATOM 1388 N N . ILE A 1 169 ? 6.539 -3.659 -24.044 1.00 89.06 169 ILE A N 1
ATOM 1389 C CA . ILE A 1 169 ? 5.289 -3.477 -23.301 1.00 89.06 169 ILE A CA 1
ATOM 1390 C C . ILE A 1 169 ? 4.122 -3.300 -24.276 1.00 89.06 169 ILE A C 1
ATOM 1392 O O . ILE A 1 169 ? 3.099 -3.969 -24.142 1.00 89.06 169 ILE A O 1
ATOM 1396 N N . HIS A 1 170 ? 4.278 -2.452 -25.294 1.00 87.19 170 HIS A N 1
ATOM 1397 C CA . HIS A 1 170 ? 3.244 -2.199 -26.299 1.00 87.19 170 HIS A CA 1
ATOM 1398 C C . HIS A 1 170 ? 2.914 -3.432 -27.146 1.00 87.19 170 HIS A C 1
ATOM 1400 O O . HIS A 1 170 ? 1.754 -3.634 -27.501 1.00 87.19 170 HIS A O 1
ATOM 1406 N N . ARG A 1 171 ? 3.906 -4.286 -27.420 1.00 86.31 171 ARG A N 1
ATOM 1407 C CA . ARG A 1 171 ? 3.726 -5.582 -28.098 1.00 86.31 171 ARG A CA 1
ATOM 1408 C C . ARG A 1 171 ? 3.135 -6.668 -27.192 1.00 86.31 171 ARG A C 1
ATOM 1410 O O . ARG A 1 171 ? 2.810 -7.745 -27.681 1.00 86.31 171 ARG A O 1
ATOM 1417 N N . GLY A 1 172 ? 2.995 -6.402 -25.892 1.00 86.81 172 GLY A N 1
ATOM 1418 C CA . GLY A 1 172 ? 2.455 -7.346 -24.913 1.00 86.81 172 GLY A CA 1
ATOM 1419 C C . GLY A 1 172 ? 3.429 -8.448 -24.488 1.00 86.81 172 GLY A C 1
ATOM 1420 O O . GLY A 1 172 ? 3.006 -9.419 -23.869 1.00 86.81 172 GLY A O 1
ATOM 1421 N N . TRP A 1 173 ? 4.719 -8.317 -24.806 1.00 86.56 173 TRP A N 1
ATOM 1422 C CA . TRP A 1 173 ? 5.748 -9.291 -24.424 1.00 86.56 173 TRP A CA 1
ATOM 1423 C C . TRP A 1 173 ? 6.189 -9.115 -22.976 1.00 86.56 173 TRP A C 1
ATOM 1425 O O . TRP A 1 173 ? 6.470 -10.091 -22.287 1.00 86.56 173 TRP A O 1
ATOM 1435 N N . LEU A 1 174 ? 6.217 -7.870 -22.499 1.00 87.56 174 LEU A N 1
ATOM 1436 C CA . LEU A 1 174 ? 6.645 -7.542 -21.149 1.00 87.56 174 LEU A CA 1
ATOM 1437 C C . LEU A 1 174 ? 5.469 -6.972 -20.344 1.00 87.56 174 LEU A C 1
ATOM 1439 O O . LEU A 1 174 ? 5.011 -5.866 -20.642 1.00 87.56 174 LEU A O 1
ATOM 1443 N N . PRO A 1 175 ? 4.967 -7.682 -19.317 1.00 88.00 175 PRO A N 1
ATOM 1444 C CA . PRO A 1 175 ? 3.920 -7.143 -18.465 1.00 88.00 175 PRO A CA 1
ATOM 1445 C C . PRO A 1 175 ? 4.476 -5.990 -17.625 1.00 88.00 175 PRO A C 1
ATOM 1447 O O . PRO A 1 175 ? 5.466 -6.135 -16.903 1.00 88.00 175 PRO A O 1
ATOM 1450 N N . ALA A 1 176 ? 3.813 -4.841 -17.713 1.00 88.75 176 ALA A N 1
ATOM 1451 C CA . ALA A 1 176 ? 4.197 -3.624 -17.019 1.00 88.75 176 ALA A CA 1
ATOM 1452 C C . ALA A 1 176 ? 2.975 -2.890 -16.471 1.00 88.75 176 ALA A C 1
ATOM 1454 O O . ALA A 1 176 ? 1.872 -2.970 -17.012 1.00 88.75 176 ALA A O 1
ATOM 1455 N N . ASP A 1 177 ? 3.205 -2.128 -15.409 1.00 86.69 177 ASP A N 1
ATOM 1456 C CA . ASP A 1 177 ? 2.216 -1.242 -14.817 1.00 86.69 177 ASP A CA 1
ATOM 1457 C C . ASP A 1 177 ? 2.553 0.218 -15.132 1.00 86.69 177 ASP A C 1
ATOM 1459 O O . ASP A 1 177 ? 3.711 0.592 -15.330 1.00 86.69 177 ASP A O 1
ATOM 1463 N N . LYS A 1 178 ? 1.531 1.078 -15.170 1.00 83.19 178 LYS A N 1
ATOM 1464 C CA . LYS A 1 178 ? 1.714 2.512 -15.424 1.00 83.19 178 LYS A CA 1
ATOM 1465 C C . LYS A 1 178 ? 1.657 3.297 -14.117 1.00 83.19 178 LYS A C 1
ATOM 1467 O O . LYS A 1 178 ? 0.619 3.363 -13.451 1.00 83.19 178 LYS A O 1
ATOM 1472 N N . LYS A 1 179 ? 2.770 3.927 -13.744 1.00 80.75 179 LYS A N 1
ATOM 1473 C CA . LYS A 1 179 ? 2.837 4.860 -12.618 1.00 80.75 179 LYS A CA 1
ATOM 1474 C C . LYS A 1 179 ? 2.190 6.193 -13.022 1.00 80.75 179 LYS A C 1
ATOM 1476 O O . LYS A 1 179 ? 2.601 6.781 -14.025 1.00 80.75 179 LYS A O 1
ATOM 1481 N N . PRO A 1 180 ? 1.215 6.709 -12.252 1.00 67.62 180 PRO A N 1
ATOM 1482 C CA . PRO A 1 180 ? 0.626 8.013 -12.528 1.00 67.62 180 PRO A CA 1
ATOM 1483 C C . PRO A 1 180 ? 1.649 9.112 -12.204 1.00 67.62 180 PRO A C 1
ATOM 1485 O O . PRO A 1 180 ? 1.930 9.383 -11.039 1.00 67.62 180 PRO A O 1
ATOM 1488 N N . HIS A 1 181 ? 2.229 9.730 -13.230 1.00 58.22 181 HIS A N 1
ATOM 1489 C CA . HIS A 1 181 ? 3.042 10.935 -13.087 1.00 58.22 181 HIS A CA 1
ATOM 1490 C C . HIS A 1 181 ? 2.975 11.757 -14.379 1.00 58.22 181 HIS A C 1
ATOM 1492 O O . HIS A 1 181 ? 3.393 11.284 -15.436 1.00 58.22 181 HIS A O 1
ATOM 1498 N N . GLY A 1 182 ? 2.413 12.965 -14.298 1.00 58.78 182 GLY A N 1
ATOM 1499 C CA . GLY A 1 182 ? 2.215 13.844 -15.453 1.00 58.78 182 GLY A CA 1
ATOM 1500 C C . GLY A 1 182 ? 1.285 13.278 -16.538 1.00 58.78 182 GLY A C 1
ATOM 1501 O O . GLY A 1 182 ? 0.547 12.316 -16.319 1.00 58.78 182 GLY A O 1
ATOM 1502 N N . CYS A 1 183 ? 1.331 13.895 -17.719 1.00 48.47 183 CYS A N 1
ATOM 1503 C CA . CYS A 1 183 ? 0.546 13.538 -18.905 1.00 48.47 183 CYS A CA 1
ATOM 1504 C C . CYS A 1 183 ? 0.954 12.199 -19.544 1.00 48.47 183 CYS A C 1
ATOM 1506 O O . CYS A 1 183 ? 0.119 11.554 -20.175 1.00 48.47 183 CYS A O 1
ATOM 1508 N N . HIS A 1 184 ? 2.197 11.746 -19.353 1.00 57.91 184 HIS A N 1
ATOM 1509 C CA . HIS A 1 184 ? 2.694 10.540 -20.023 1.00 57.91 184 HIS A CA 1
ATOM 1510 C C . HIS A 1 184 ? 2.786 9.308 -19.120 1.00 57.91 184 HIS A C 1
ATOM 1512 O O . HIS A 1 184 ? 2.628 8.199 -19.631 1.00 57.91 184 HIS A O 1
ATOM 1518 N N . GLY A 1 185 ? 2.892 9.464 -17.792 1.00 70.06 185 GLY A N 1
ATOM 1519 C CA . GLY A 1 185 ? 3.107 8.353 -16.858 1.00 70.06 185 GLY A CA 1
ATOM 1520 C C . GLY A 1 185 ? 4.423 7.612 -17.120 1.00 70.06 185 GLY A C 1
ATOM 1521 O O . GLY A 1 185 ? 4.961 7.644 -18.218 1.00 70.06 185 GLY A O 1
ATOM 1522 N N . ALA A 1 186 ? 4.956 6.929 -16.112 1.00 82.19 186 ALA A N 1
ATOM 1523 C CA . ALA A 1 186 ? 6.151 6.103 -16.294 1.00 82.19 186 ALA A CA 1
ATOM 1524 C C . ALA A 1 186 ? 5.763 4.627 -16.253 1.00 82.19 186 ALA A C 1
ATOM 1526 O O . ALA A 1 186 ? 5.054 4.203 -15.336 1.00 82.19 186 ALA A O 1
ATOM 1527 N N . TRP A 1 187 ? 6.227 3.851 -17.227 1.00 87.19 187 TRP A N 1
ATOM 1528 C CA . TRP A 1 187 ? 6.114 2.400 -17.183 1.00 87.19 187 TRP A CA 1
ATOM 1529 C C . TRP A 1 187 ? 7.078 1.822 -16.148 1.00 87.19 187 TRP A C 1
ATOM 1531 O O . TRP A 1 187 ? 8.215 2.280 -15.990 1.00 87.19 187 TRP A O 1
ATOM 1541 N N . ILE A 1 188 ? 6.594 0.823 -15.425 1.00 89.62 188 ILE A N 1
ATOM 1542 C CA . ILE A 1 188 ? 7.352 0.092 -14.419 1.00 89.62 188 ILE A CA 1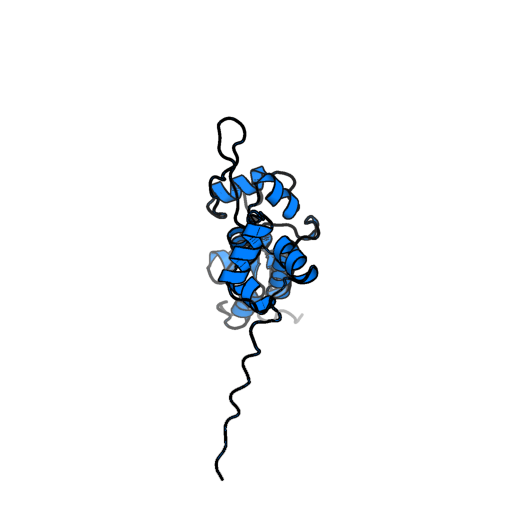
ATOM 1543 C C . ILE A 1 188 ? 7.172 -1.404 -14.626 1.00 89.62 188 ILE A C 1
ATOM 1545 O O . ILE A 1 188 ? 6.081 -1.889 -14.927 1.00 89.62 188 ILE A O 1
ATOM 1549 N N . VAL A 1 189 ? 8.262 -2.131 -14.442 1.00 90.50 189 VAL A N 1
ATOM 1550 C CA . VAL A 1 189 ? 8.361 -3.552 -14.755 1.00 90.50 189 VAL A CA 1
ATOM 1551 C C . VAL A 1 189 ? 8.872 -4.291 -13.525 1.00 90.50 189 VAL A C 1
ATOM 1553 O O . VAL A 1 189 ? 9.727 -3.780 -12.800 1.00 90.50 189 VAL A O 1
ATOM 1556 N N . ARG A 1 190 ? 8.342 -5.489 -13.279 1.00 90.25 190 ARG A N 1
ATOM 1557 C CA . ARG A 1 190 ? 8.822 -6.386 -12.219 1.00 90.25 190 ARG A CA 1
ATOM 1558 C C . ARG A 1 190 ? 10.084 -7.123 -12.652 1.00 90.25 190 ARG A C 1
ATOM 1560 O O . ARG A 1 190 ? 10.203 -7.500 -13.818 1.00 90.25 190 ARG A O 1
ATOM 1567 N N . LEU A 1 191 ? 10.975 -7.425 -11.711 1.00 90.00 191 LEU A N 1
ATOM 1568 C CA . LEU A 1 191 ? 12.119 -8.298 -11.982 1.00 90.00 191 LEU A CA 1
ATOM 1569 C C . LEU A 1 191 ? 11.673 -9.679 -12.466 1.00 90.00 191 LEU A C 1
ATOM 1571 O O . LEU A 1 191 ? 12.230 -10.203 -13.427 1.00 90.00 191 LEU A O 1
ATOM 1575 N N . SER A 1 192 ? 10.633 -10.235 -11.844 1.00 90.50 192 SER A N 1
ATOM 1576 C CA . SER A 1 192 ? 10.059 -11.522 -12.249 1.00 90.50 192 SER A CA 1
ATOM 1577 C C . SER A 1 192 ? 9.594 -11.530 -13.711 1.00 90.50 192 SER A C 1
ATOM 1579 O O . SER A 1 192 ? 9.789 -12.518 -14.416 1.00 90.50 192 SER A O 1
ATOM 1581 N N . ALA A 1 193 ? 9.041 -10.415 -14.198 1.00 89.19 193 ALA A N 1
ATOM 1582 C CA . ALA A 1 193 ? 8.622 -10.257 -15.589 1.00 89.19 193 ALA A CA 1
ATOM 1583 C C . ALA A 1 193 ? 9.814 -10.202 -16.556 1.00 89.19 193 ALA A C 1
ATOM 1585 O O . ALA A 1 193 ? 9.769 -10.811 -17.621 1.00 89.19 193 ALA A O 1
ATOM 1586 N N . ILE A 1 194 ? 10.888 -9.510 -16.166 1.00 89.00 194 ILE A N 1
ATOM 1587 C CA . ILE A 1 194 ? 12.143 -9.452 -16.930 1.00 89.00 194 ILE A CA 1
ATOM 1588 C C . ILE A 1 194 ? 12.751 -10.853 -17.046 1.00 89.00 194 ILE A C 1
ATOM 1590 O O . ILE A 1 194 ? 13.072 -11.298 -18.143 1.00 89.00 194 ILE A O 1
ATOM 1594 N N . GLN A 1 195 ? 12.850 -11.575 -15.928 1.00 89.75 195 GLN A N 1
ATOM 1595 C CA . GLN A 1 195 ? 13.381 -12.939 -15.901 1.00 89.75 195 GLN A CA 1
ATOM 1596 C C . GLN A 1 195 ? 12.529 -13.905 -16.731 1.00 89.75 195 GLN A C 1
ATOM 1598 O O . GLN A 1 195 ? 13.076 -14.729 -17.457 1.00 89.75 195 GLN A O 1
ATOM 1603 N N . ALA A 1 196 ? 11.200 -13.787 -16.664 1.00 88.69 196 ALA A N 1
ATOM 1604 C CA . ALA A 1 196 ? 10.295 -14.602 -17.468 1.00 88.69 196 ALA A CA 1
ATOM 1605 C C . ALA A 1 196 ? 10.462 -14.343 -18.972 1.00 88.69 196 ALA A C 1
ATOM 1607 O O . ALA A 1 196 ? 10.434 -15.293 -19.753 1.00 88.69 196 ALA A O 1
ATOM 1608 N N . LEU A 1 197 ? 10.669 -13.082 -19.368 1.00 87.44 197 LEU A N 1
ATOM 1609 C CA . LEU A 1 197 ? 10.938 -12.728 -20.760 1.00 87.44 197 LEU A CA 1
ATOM 1610 C C . LEU A 1 197 ? 12.275 -13.310 -21.231 1.00 87.44 197 LEU A C 1
ATOM 1612 O O . LEU A 1 197 ? 12.331 -13.875 -22.312 1.00 87.44 197 LEU A O 1
ATOM 1616 N N . LEU A 1 198 ? 13.332 -13.219 -20.418 1.00 86.19 198 LEU A N 1
ATOM 1617 C CA . LEU A 1 198 ? 14.640 -13.792 -20.758 1.00 86.19 198 LEU A CA 1
ATOM 1618 C C . LEU A 1 198 ? 14.610 -15.326 -20.832 1.00 86.19 198 LEU A C 1
ATOM 1620 O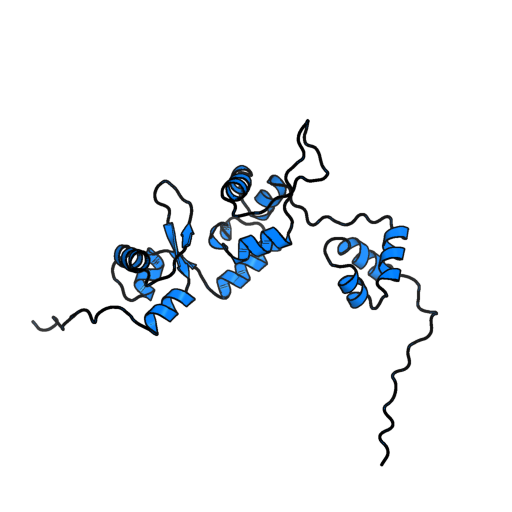 O . LEU A 1 198 ? 15.321 -15.912 -21.641 1.00 86.19 198 LEU A O 1
ATOM 1624 N N . ALA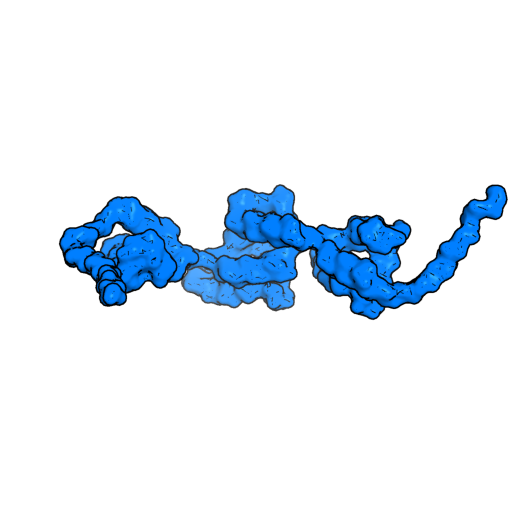 A 1 199 ? 13.788 -15.979 -20.007 1.00 86.44 199 ALA A N 1
ATOM 1625 C CA . ALA A 1 199 ? 13.646 -17.434 -20.009 1.00 86.44 199 ALA A CA 1
ATOM 1626 C C . ALA A 1 199 ? 12.880 -17.965 -21.234 1.00 86.44 199 ALA A C 1
ATOM 1628 O O . ALA A 1 199 ? 13.200 -19.040 -21.731 1.00 86.44 199 ALA A O 1
ATOM 1629 N N . ASN A 1 200 ? 11.876 -17.226 -21.714 1.00 81.88 200 ASN A N 1
ATOM 1630 C CA . ASN A 1 200 ? 11.047 -17.594 -22.863 1.00 81.88 200 ASN A CA 1
ATOM 1631 C C . ASN A 1 200 ? 11.105 -16.493 -23.916 1.00 81.88 200 ASN A C 1
ATOM 1633 O O . ASN A 1 200 ? 10.081 -15.877 -24.210 1.00 81.88 200 ASN A O 1
ATOM 1637 N N . ASP A 1 201 ? 12.306 -16.223 -24.424 1.00 75.94 201 ASP A N 1
ATOM 1638 C CA . ASP A 1 201 ? 12.564 -15.068 -25.274 1.00 75.94 201 ASP A CA 1
ATOM 1639 C C . ASP A 1 201 ? 11.734 -15.116 -26.572 1.00 75.94 201 ASP A C 1
ATOM 1641 O O . ASP A 1 201 ? 12.016 -15.930 -27.455 1.00 75.94 201 ASP A O 1
ATOM 1645 N N . PRO A 1 202 ? 10.699 -14.263 -26.715 1.00 73.06 202 PRO A N 1
ATOM 1646 C CA . PRO A 1 202 ? 9.875 -14.214 -27.911 1.00 73.06 202 PRO A CA 1
ATOM 1647 C C . PRO A 1 202 ? 10.465 -13.254 -28.954 1.00 73.06 202 PRO A C 1
ATOM 1649 O O . PRO A 1 202 ? 9.847 -13.036 -30.002 1.00 73.06 202 PRO A O 1
ATOM 1652 N N . ARG A 1 203 ? 11.615 -12.617 -28.667 1.00 72.94 203 ARG A N 1
ATOM 1653 C CA . ARG A 1 203 ? 12.264 -11.693 -29.594 1.00 72.94 203 ARG A CA 1
ATOM 1654 C C . ARG A 1 203 ? 12.679 -12.491 -30.836 1.00 72.94 203 ARG A C 1
ATOM 1656 O O . ARG A 1 203 ? 13.323 -13.531 -30.702 1.00 72.94 203 ARG A O 1
ATOM 1663 N N . PRO A 1 204 ? 12.349 -12.033 -32.058 1.00 64.25 204 PRO A N 1
ATOM 1664 C CA . PRO A 1 204 ? 12.962 -12.613 -33.245 1.00 64.25 204 PRO A CA 1
ATOM 1665 C C . PRO A 1 204 ? 14.476 -12.463 -33.088 1.00 64.25 204 PRO A C 1
ATOM 1667 O O . PRO A 1 204 ? 14.920 -11.389 -32.674 1.00 64.25 204 PRO A O 1
ATOM 1670 N N . LEU A 1 205 ? 15.244 -13.521 -33.378 1.00 52.38 205 LEU A N 1
ATOM 1671 C CA . LEU A 1 205 ? 16.708 -13.477 -33.398 1.00 52.38 205 LEU A CA 1
ATOM 1672 C C . LEU A 1 205 ? 17.125 -12.303 -34.290 1.00 52.38 205 LEU A C 1
ATOM 1674 O O . LEU A 1 205 ? 17.097 -12.384 -35.516 1.00 52.38 205 LEU A O 1
ATOM 1678 N N . SER A 1 206 ? 17.413 -11.166 -33.664 1.00 46.19 206 SER A N 1
ATOM 1679 C CA . SER A 1 206 ? 17.906 -9.988 -34.352 1.00 46.19 206 SER A CA 1
ATOM 1680 C C . SER A 1 206 ? 19.288 -10.366 -34.852 1.00 46.19 206 SER A C 1
ATOM 1682 O O . SER A 1 206 ? 20.157 -10.694 -34.044 1.00 46.19 206 SER A O 1
ATOM 1684 N N . ASN A 1 207 ? 19.465 -10.359 -36.174 1.00 39.44 207 ASN A N 1
ATOM 1685 C CA . ASN A 1 207 ? 20.746 -10.495 -36.856 1.00 39.44 207 ASN A CA 1
ATOM 1686 C C . ASN A 1 207 ? 21.693 -9.370 -36.403 1.00 39.44 207 ASN A C 1
ATOM 1688 O O . ASN A 1 207 ? 21.913 -8.394 -37.114 1.00 39.44 207 ASN A O 1
ATOM 1692 N N . HIS A 1 208 ? 22.268 -9.489 -35.213 1.00 41.25 208 HIS A N 1
ATOM 1693 C CA . HIS A 1 208 ? 23.504 -8.813 -34.864 1.00 41.25 208 HIS A CA 1
ATOM 1694 C C . HIS A 1 208 ? 24.643 -9.760 -35.211 1.00 41.25 208 HIS A C 1
ATOM 1696 O O . HIS A 1 208 ? 25.339 -10.292 -34.351 1.00 41.25 208 HIS A O 1
ATOM 1702 N N . SER A 1 209 ? 24.802 -9.977 -36.517 1.00 35.25 209 SER A N 1
ATOM 1703 C CA . SER A 1 209 ? 26.066 -10.391 -37.098 1.00 35.25 209 SER A CA 1
ATOM 1704 C C . SER A 1 209 ? 27.124 -9.403 -36.609 1.00 35.25 209 SER A C 1
ATOM 1706 O O . SER A 1 209 ? 27.061 -8.206 -36.887 1.00 35.25 209 SER A O 1
ATOM 1708 N N . THR A 1 210 ? 28.030 -9.909 -35.781 1.00 41.25 210 THR A N 1
ATOM 1709 C CA . THR A 1 210 ? 29.476 -9.734 -35.938 1.00 41.25 210 THR A CA 1
ATOM 1710 C C . THR A 1 210 ? 29.869 -8.711 -37.009 1.00 41.25 210 THR A C 1
ATOM 1712 O O . THR A 1 210 ? 30.064 -9.072 -38.162 1.00 41.25 210 THR A O 1
ATOM 1715 N N . ASN A 1 211 ? 30.025 -7.449 -36.623 1.00 38.97 211 ASN A N 1
ATOM 1716 C CA . ASN A 1 211 ? 30.896 -6.522 -37.339 1.00 38.97 211 ASN A CA 1
ATOM 1717 C C . ASN A 1 211 ? 31.935 -6.050 -36.331 1.00 38.97 211 ASN A C 1
ATOM 1719 O O . ASN A 1 211 ? 31.781 -5.008 -35.699 1.00 38.97 211 ASN A O 1
ATOM 1723 N N . ASN A 1 212 ? 32.940 -6.895 -36.118 1.00 40.94 212 ASN A N 1
ATOM 1724 C CA . ASN A 1 212 ? 34.145 -6.530 -35.392 1.00 40.94 212 ASN A CA 1
ATOM 1725 C C . ASN A 1 212 ? 35.344 -7.252 -36.020 1.00 40.94 212 ASN A C 1
ATOM 1727 O O . ASN A 1 212 ? 36.012 -8.034 -35.360 1.00 40.94 212 ASN A O 1
ATOM 1731 N N . GLU A 1 213 ? 35.563 -7.012 -37.312 1.00 37.41 213 GLU A N 1
ATOM 1732 C CA . GLU A 1 213 ? 36.848 -7.205 -37.992 1.00 37.41 213 GLU A CA 1
ATOM 1733 C C . GLU A 1 213 ? 36.999 -6.092 -39.041 1.00 37.41 213 GLU A C 1
ATOM 1735 O O . GLU A 1 213 ? 36.328 -6.119 -40.073 1.00 37.41 213 GLU A O 1
ATOM 1740 N N . ALA A 1 214 ? 37.819 -5.087 -38.717 1.00 36.81 214 ALA A N 1
ATOM 1741 C CA . ALA A 1 214 ? 38.634 -4.272 -39.627 1.00 36.81 214 ALA A CA 1
ATOM 1742 C C . ALA A 1 214 ? 39.548 -3.361 -38.793 1.00 36.81 214 ALA A C 1
ATOM 1744 O O . ALA A 1 214 ? 39.007 -2.594 -37.963 1.00 36.81 214 ALA A O 1
#

Secondary structure (DSSP, 8-state):
------------TT--PPPHHHHHHHHHHBTTB-HHHHHHHTT--HHHHHHHHHHHTPPP---EEEHHHHHHHHT-S-HHHHHHHHHTTSS--EEEEEEETTEEEEEEEHHHHHHHHHH-GGGS-GGG--S-HHHHHHHHHHHHS-EEEHHHHHHHTT-S-HHHHHHHHHTTSS-EEEE--TTT-EEEEEHHHHHHHHHT--S-----------

pLDDT: mean 78.84, std 14.91, range [33.34, 90.88]

Radius of gyration: 26.25 Å; chains: 1; bounding box: 61×73×79 Å

Organism: NCBI:txid412755